Protein AF-O60952-F1 (afdb_monomer_lite)

Structure (mmCIF, N/CA/C/O backbone):
data_AF-O60952-F1
#
_entry.id   AF-O60952-F1
#
loop_
_atom_site.group_PDB
_atom_site.id
_atom_site.type_symbol
_atom_site.label_atom_id
_atom_site.label_alt_id
_atom_site.label_comp_id
_atom_site.label_asym_id
_atom_site.label_entity_id
_atom_site.label_seq_id
_atom_site.pdbx_PDB_ins_code
_atom_site.Cartn_x
_atom_site.Cartn_y
_atom_site.Cartn_z
_atom_site.occupancy
_atom_site.B_iso_or_equiv
_atom_site.auth_seq_id
_atom_site.auth_comp_id
_atom_site.auth_asym_id
_atom_site.auth_atom_id
_atom_site.pdbx_PDB_model_num
ATOM 1 N N . MET A 1 1 ? -21.322 16.721 6.640 1.00 45.34 1 MET A N 1
ATOM 2 C CA . MET A 1 1 ? -21.545 15.926 5.411 1.00 45.34 1 MET A CA 1
ATOM 3 C C . MET A 1 1 ? -20.637 14.714 5.503 1.00 45.34 1 MET A C 1
ATOM 5 O O . MET A 1 1 ? -19.456 14.846 5.211 1.00 45.34 1 MET A O 1
ATOM 9 N N . SER A 1 2 ? -21.130 13.576 5.992 1.00 54.97 2 SER A N 1
ATOM 10 C CA . SER A 1 2 ? -20.325 12.351 6.059 1.00 54.97 2 SER A CA 1
ATOM 11 C C . SER A 1 2 ? -20.127 11.841 4.635 1.00 54.97 2 SER A C 1
ATOM 13 O O . SER A 1 2 ? -20.995 11.173 4.077 1.00 54.97 2 SER A O 1
ATOM 15 N N . ALA A 1 3 ? -19.035 12.262 4.000 1.00 77.94 3 ALA A N 1
ATOM 16 C CA . ALA A 1 3 ? -18.713 11.860 2.645 1.00 77.94 3 ALA A CA 1
ATOM 17 C C . ALA A 1 3 ? -18.359 10.371 2.664 1.00 77.94 3 ALA A C 1
ATOM 19 O O . ALA A 1 3 ? -17.295 9.979 3.137 1.00 77.94 3 ALA A O 1
ATOM 20 N N . SER A 1 4 ? -19.275 9.529 2.185 1.00 84.50 4 SER A N 1
ATOM 21 C CA . SER A 1 4 ? -18.992 8.113 1.988 1.00 84.50 4 SER A CA 1
ATOM 22 C C . SER A 1 4 ? -17.843 7.975 0.997 1.00 84.50 4 SER A C 1
ATOM 24 O O . SER A 1 4 ? -17.948 8.354 -0.171 1.00 84.50 4 SER A O 1
ATOM 26 N N . VAL A 1 5 ? -16.729 7.443 1.480 1.00 89.94 5 VAL A N 1
ATOM 27 C CA . VAL A 1 5 ? -15.536 7.226 0.676 1.00 89.94 5 VAL A CA 1
ATOM 28 C C . VAL A 1 5 ? -15.820 6.099 -0.318 1.00 89.94 5 VAL A C 1
ATOM 30 O O . VAL A 1 5 ? -16.270 5.018 0.056 1.00 89.94 5 VAL A O 1
ATOM 33 N N . LYS A 1 6 ? -15.595 6.354 -1.608 1.00 92.00 6 LYS A N 1
ATOM 34 C CA . LYS A 1 6 ? -15.808 5.382 -2.688 1.00 92.00 6 LYS A CA 1
ATOM 35 C C . LYS A 1 6 ? -14.498 4.714 -3.089 1.00 92.00 6 LYS A C 1
ATOM 37 O O . LYS A 1 6 ? -13.455 5.358 -3.143 1.00 92.00 6 LYS A O 1
ATOM 42 N N . CYS A 1 7 ? -14.570 3.428 -3.410 1.00 93.00 7 CYS A N 1
ATOM 43 C CA . CYS A 1 7 ? -13.432 2.651 -3.874 1.00 93.00 7 CYS A CA 1
ATOM 44 C C . CYS A 1 7 ? -13.000 3.089 -5.280 1.00 93.00 7 CYS A C 1
ATOM 46 O O . CYS A 1 7 ? -13.811 3.045 -6.205 1.00 93.00 7 CYS A O 1
ATOM 48 N N . GLY A 1 8 ? -11.724 3.432 -5.474 1.00 88.62 8 GLY A N 1
ATOM 49 C CA . GLY A 1 8 ? -11.187 3.840 -6.780 1.00 88.62 8 GLY A CA 1
ATOM 50 C C . GLY A 1 8 ? -11.243 2.749 -7.861 1.00 88.62 8 GLY A C 1
ATOM 51 O O . GLY A 1 8 ? -11.245 3.063 -9.045 1.00 88.62 8 GLY A O 1
ATOM 52 N N . ALA A 1 9 ? -11.336 1.471 -7.472 1.00 90.25 9 ALA A N 1
ATOM 53 C CA . ALA A 1 9 ? -11.373 0.346 -8.410 1.00 90.25 9 ALA A CA 1
ATOM 54 C C . ALA A 1 9 ? -12.795 -0.118 -8.776 1.00 90.25 9 ALA A C 1
ATOM 56 O O . ALA A 1 9 ? -13.047 -0.451 -9.929 1.00 90.25 9 ALA A O 1
ATOM 57 N N . CYS A 1 10 ? -13.724 -0.173 -7.811 1.00 92.19 10 CYS A N 1
ATOM 58 C CA . CYS A 1 10 ? -15.078 -0.707 -8.031 1.00 92.19 10 CYS A CA 1
ATOM 59 C C . CYS A 1 10 ? -16.202 0.331 -7.885 1.00 92.19 10 CYS A C 1
ATOM 61 O O . CYS A 1 10 ? -17.365 -0.015 -8.077 1.00 92.19 10 CYS A O 1
ATOM 63 N N . ALA A 1 11 ? -15.876 1.575 -7.513 1.00 89.94 11 ALA A N 1
ATOM 64 C CA . ALA A 1 11 ? -16.801 2.689 -7.273 1.00 89.94 11 ALA A CA 1
ATOM 65 C C . ALA A 1 11 ? -17.880 2.465 -6.190 1.00 89.94 11 ALA A C 1
ATOM 67 O O . ALA A 1 11 ? -18.733 3.328 -5.994 1.00 89.94 11 ALA A O 1
ATOM 68 N N . LYS A 1 12 ? -17.837 1.349 -5.450 1.00 91.75 12 LYS A N 1
ATOM 69 C CA . LYS A 1 12 ? -18.709 1.085 -4.291 1.00 91.75 12 LYS A CA 1
ATOM 70 C C . LYS A 1 12 ? -18.175 1.772 -3.035 1.00 91.75 12 LYS A C 1
ATOM 72 O O . LYS A 1 12 ? -16.983 2.067 -2.954 1.00 91.75 12 LYS A O 1
ATOM 77 N N . THR A 1 13 ? -19.033 1.961 -2.038 1.00 92.19 13 THR A N 1
ATOM 78 C CA . THR A 1 13 ? -18.646 2.496 -0.727 1.00 92.19 13 THR A CA 1
ATOM 79 C C . THR A 1 13 ? -17.560 1.629 -0.087 1.00 92.19 13 THR A C 1
ATOM 81 O O . THR A 1 13 ? -17.719 0.415 0.056 1.00 92.19 13 THR A O 1
ATOM 84 N N . ALA A 1 14 ? -16.432 2.243 0.253 1.00 90.19 14 ALA A N 1
ATOM 85 C CA . ALA A 1 14 ? -15.341 1.639 0.999 1.00 90.19 14 ALA A CA 1
ATOM 86 C C . ALA A 1 14 ? -15.523 1.998 2.475 1.00 90.19 14 ALA A C 1
ATOM 88 O O . ALA A 1 14 ? -15.356 3.152 2.866 1.00 90.19 14 ALA A O 1
ATOM 89 N N . TYR A 1 15 ? -15.907 1.010 3.282 1.00 89.50 15 TYR A N 1
ATOM 90 C CA . TYR A 1 15 ? -16.018 1.183 4.726 1.00 89.50 15 TYR A CA 1
ATOM 91 C C . TYR A 1 15 ? -14.621 1.311 5.343 1.00 89.50 15 TYR A C 1
ATOM 93 O O . TYR A 1 15 ? -13.737 0.567 4.916 1.00 89.50 15 TYR A O 1
ATOM 101 N N . PRO A 1 16 ? -14.411 2.181 6.348 1.00 86.00 16 PRO A N 1
ATOM 102 C CA . PRO A 1 16 ? -13.096 2.438 6.939 1.00 86.00 16 PRO A CA 1
ATOM 103 C C . PRO A 1 16 ? -12.317 1.161 7.289 1.00 86.00 16 PRO A C 1
ATOM 105 O O . PRO A 1 16 ? -11.175 1.009 6.864 1.00 86.00 16 PRO A O 1
ATOM 108 N N . LEU A 1 17 ? -12.986 0.193 7.926 1.00 88.25 17 LEU A N 1
ATOM 109 C CA . LEU A 1 17 ? -12.419 -1.098 8.340 1.00 88.25 17 LEU A CA 1
ATOM 110 C C . LEU A 1 17 ? -11.898 -1.961 7.176 1.00 88.25 17 LEU A C 1
ATOM 112 O O . LEU A 1 17 ? -10.877 -2.638 7.298 1.00 88.25 17 LEU A O 1
ATOM 116 N N . GLU A 1 18 ? -12.575 -1.933 6.026 1.00 87.94 18 GLU A N 1
ATOM 117 C CA . GLU A 1 18 ? -12.195 -2.697 4.829 1.00 87.94 18 GLU A CA 1
ATOM 118 C C . GLU A 1 18 ? -11.469 -1.851 3.782 1.00 87.94 18 GLU A C 1
ATOM 120 O O . GLU A 1 18 ? -11.142 -2.344 2.697 1.00 87.94 18 GLU A O 1
ATOM 125 N N . SER A 1 19 ? -11.225 -0.579 4.080 1.00 90.00 19 SER A N 1
ATOM 126 C CA . SER A 1 19 ? -10.594 0.347 3.158 1.00 90.00 19 SER A CA 1
ATOM 127 C C . SER A 1 19 ? -9.081 0.383 3.348 1.00 90.00 19 SER A C 1
ATOM 129 O O . SER A 1 19 ? -8.539 0.139 4.423 1.00 90.00 19 SER A O 1
ATOM 131 N N . VAL A 1 20 ? -8.393 0.655 2.253 1.00 91.75 20 VAL A N 1
ATOM 132 C CA . VAL A 1 20 ? -6.956 0.854 2.161 1.00 91.75 20 VAL A CA 1
ATOM 133 C C . VAL A 1 20 ? -6.764 2.164 1.422 1.00 91.75 20 VAL A C 1
ATOM 135 O O . VAL A 1 20 ? -7.204 2.295 0.278 1.00 91.75 20 VAL A O 1
ATOM 138 N N . VAL A 1 21 ? -6.141 3.135 2.080 1.00 90.75 21 VAL A N 1
ATOM 139 C CA . VAL A 1 21 ? -5.854 4.447 1.495 1.00 90.75 21 VAL A CA 1
ATOM 140 C C . VAL A 1 21 ? -4.534 4.367 0.731 1.00 90.75 21 VAL A C 1
ATOM 142 O O . VAL A 1 21 ? -3.519 3.929 1.266 1.00 90.75 21 VAL A O 1
ATOM 145 N N . ALA A 1 22 ? -4.555 4.745 -0.545 1.00 88.88 22 ALA A N 1
ATOM 146 C CA . ALA A 1 22 ? -3.399 4.733 -1.431 1.00 88.88 22 ALA A CA 1
ATOM 147 C C . ALA A 1 22 ? -3.513 5.844 -2.487 1.00 88.88 22 ALA A C 1
ATOM 149 O O . ALA A 1 22 ? -4.497 5.911 -3.226 1.00 88.88 22 ALA A O 1
ATOM 150 N N . ASN A 1 23 ? -2.486 6.694 -2.601 1.00 86.12 23 ASN A N 1
ATOM 151 C CA . ASN A 1 23 ? -2.417 7.773 -3.597 1.00 86.12 23 ASN A CA 1
ATOM 152 C C . ASN A 1 23 ? -3.682 8.665 -3.599 1.00 86.12 23 ASN A C 1
ATOM 154 O O . ASN A 1 23 ? -4.310 8.867 -4.643 1.00 86.12 23 ASN A O 1
ATOM 158 N N . ASN A 1 24 ? -4.094 9.114 -2.406 1.00 87.19 24 ASN A N 1
ATOM 159 C CA . ASN A 1 24 ? -5.283 9.945 -2.145 1.00 87.19 24 ASN A CA 1
ATOM 160 C C . ASN A 1 24 ? -6.638 9.319 -2.522 1.00 87.19 24 ASN A C 1
ATOM 162 O O . ASN A 1 24 ? -7.649 10.013 -2.583 1.00 87.19 24 ASN A O 1
ATOM 166 N N . ASN A 1 25 ? -6.680 8.010 -2.776 1.00 89.31 25 ASN A N 1
ATOM 167 C CA . ASN A 1 25 ? -7.908 7.270 -3.040 1.00 89.31 25 ASN A CA 1
ATOM 168 C C . ASN A 1 25 ? -8.022 6.092 -2.076 1.00 89.31 25 ASN A C 1
ATOM 170 O O . ASN A 1 25 ? -7.017 5.496 -1.692 1.00 89.31 25 ASN A O 1
ATOM 174 N N . SER A 1 26 ? -9.246 5.710 -1.732 1.00 91.69 26 SER A N 1
ATOM 175 C CA . SER A 1 26 ? -9.481 4.502 -0.945 1.00 91.69 26 SER A CA 1
ATOM 176 C C . SER A 1 26 ? -9.851 3.342 -1.848 1.00 91.69 26 SER A C 1
ATOM 178 O O . SER A 1 26 ? -10.535 3.506 -2.856 1.00 91.69 26 SER A O 1
ATOM 180 N N . TYR A 1 27 ? -9.423 2.149 -1.469 1.00 93.12 27 TYR A N 1
ATOM 181 C CA . TYR A 1 27 ? -9.722 0.896 -2.149 1.00 93.12 27 TYR A CA 1
ATOM 182 C C . TYR A 1 27 ? -10.187 -0.121 -1.119 1.00 93.12 27 TYR A C 1
ATOM 184 O O . TYR A 1 27 ? -9.737 -0.080 0.016 1.00 93.12 27 TYR A O 1
ATOM 192 N N . HIS A 1 28 ? -11.049 -1.070 -1.476 1.00 93.31 28 HIS A N 1
ATOM 193 C CA . HIS A 1 28 ? -11.254 -2.221 -0.589 1.00 93.31 28 HIS A CA 1
ATOM 194 C C . HIS A 1 28 ? -9.958 -3.034 -0.489 1.00 93.31 28 HIS A C 1
ATOM 196 O O . HIS A 1 28 ? -9.255 -3.163 -1.494 1.00 93.31 28 HIS A O 1
ATOM 202 N N . LYS A 1 29 ? -9.690 -3.678 0.654 1.00 90.50 29 LYS A N 1
ATOM 203 C CA . LYS A 1 29 ? -8.586 -4.651 0.808 1.00 90.50 29 LYS A CA 1
ATOM 204 C C . LYS A 1 29 ? -8.590 -5.684 -0.325 1.00 90.50 29 LYS A C 1
ATOM 206 O O . LYS A 1 29 ? -7.558 -5.980 -0.917 1.00 90.50 29 LYS A O 1
ATOM 211 N N . GLY A 1 30 ? -9.780 -6.153 -0.708 1.00 91.44 30 GLY A N 1
ATOM 212 C CA . GLY A 1 30 ? -9.963 -7.047 -1.849 1.00 91.44 30 GLY A CA 1
ATOM 213 C C . GLY A 1 30 ? -9.775 -6.385 -3.218 1.00 91.44 30 GLY A C 1
ATOM 214 O O . GLY A 1 30 ? -9.415 -7.074 -4.161 1.00 91.44 30 GLY A O 1
ATOM 215 N N . CYS A 1 31 ? -9.992 -5.080 -3.372 1.00 92.69 31 CYS A N 1
ATOM 216 C CA . CYS A 1 31 ? -9.840 -4.371 -4.649 1.00 92.69 31 CYS A CA 1
ATOM 217 C C . CYS A 1 31 ? -8.405 -3.908 -4.930 1.00 92.69 31 CYS A C 1
ATOM 219 O O . CYS A 1 31 ? -8.091 -3.553 -6.066 1.00 92.69 31 CYS A O 1
ATOM 221 N N . PHE A 1 32 ? -7.539 -3.913 -3.922 1.00 93.31 32 PHE A N 1
ATOM 222 C CA . PHE A 1 32 ? -6.165 -3.445 -4.022 1.00 93.31 32 PHE A CA 1
ATOM 223 C C . PHE A 1 32 ? -5.261 -4.490 -4.705 1.00 93.31 32 PHE A C 1
ATOM 225 O O . PHE A 1 32 ? -4.421 -5.139 -4.083 1.00 93.31 32 PHE A O 1
ATOM 232 N N . LYS A 1 33 ? -5.486 -4.699 -6.007 1.00 93.75 33 LYS A N 1
ATOM 233 C CA . LYS A 1 33 ? -4.837 -5.726 -6.834 1.00 93.75 33 LYS A CA 1
ATOM 234 C C . LYS A 1 33 ? -4.093 -5.097 -8.009 1.00 93.75 33 LYS A C 1
ATOM 236 O O . LYS A 1 33 ? -4.522 -4.080 -8.547 1.00 93.75 33 LYS A O 1
AT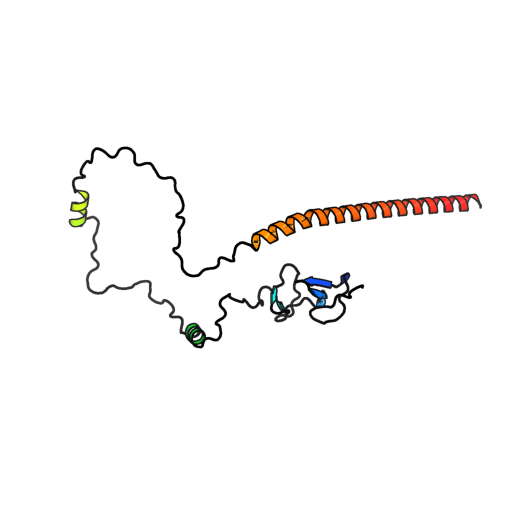OM 241 N N . CYS A 1 34 ? -3.027 -5.743 -8.472 1.00 94.38 34 CYS A N 1
ATOM 242 C CA . CYS A 1 34 ? -2.358 -5.346 -9.710 1.00 94.38 34 CYS A CA 1
ATOM 243 C C . CYS A 1 34 ? -3.247 -5.597 -10.936 1.00 94.38 34 CYS A C 1
ATOM 245 O O . CYS A 1 34 ? -3.700 -6.719 -11.129 1.00 94.38 34 CYS A O 1
ATOM 247 N N . SER A 1 35 ? -3.403 -4.612 -11.825 1.00 91.81 35 SER A N 1
ATOM 248 C CA . SER A 1 35 ? -4.194 -4.771 -13.059 1.00 91.81 35 SER A CA 1
ATOM 249 C C . SER A 1 35 ? -3.637 -5.821 -14.036 1.00 91.81 35 SER A C 1
ATOM 251 O O . SER A 1 35 ? -4.375 -6.281 -14.902 1.00 91.81 35 SER A O 1
ATOM 253 N N . THR A 1 36 ? -2.352 -6.176 -13.929 1.00 93.25 36 THR A N 1
ATOM 254 C CA . THR A 1 36 ? -1.678 -7.115 -14.844 1.00 93.25 36 THR A CA 1
ATOM 255 C C . THR A 1 36 ? -1.685 -8.547 -14.313 1.00 93.25 36 THR A C 1
ATOM 257 O O . THR A 1 36 ? -1.996 -9.470 -15.055 1.00 93.25 36 THR A O 1
ATOM 260 N N . CYS A 1 37 ? -1.350 -8.754 -13.033 1.00 94.56 37 CYS A N 1
ATOM 261 C CA . CYS A 1 37 ? -1.274 -10.098 -12.439 1.00 94.56 37 CYS A CA 1
ATOM 262 C C . CYS A 1 37 ? -2.376 -10.424 -11.433 1.00 94.56 37 CYS A C 1
ATOM 264 O O . CYS A 1 37 ? -2.385 -11.529 -10.903 1.00 94.56 37 CYS A O 1
ATOM 266 N N . ASN A 1 38 ? -3.269 -9.481 -11.124 1.00 92.25 38 ASN A N 1
ATOM 267 C CA . ASN A 1 38 ? -4.322 -9.615 -10.110 1.00 92.25 38 ASN A CA 1
ATOM 268 C C . ASN A 1 38 ? -3.825 -9.987 -8.701 1.00 92.25 38 ASN A C 1
ATOM 270 O O . ASN A 1 38 ? -4.633 -10.323 -7.837 1.00 92.25 38 ASN A O 1
ATOM 274 N N . SER A 1 39 ? -2.516 -9.893 -8.449 1.00 92.06 39 SER A N 1
ATOM 275 C CA . SER A 1 39 ? -1.932 -10.128 -7.130 1.00 92.06 39 SER A CA 1
ATOM 276 C C . SER A 1 39 ? -2.299 -8.996 -6.176 1.00 92.06 39 SER A C 1
ATOM 278 O O . SER A 1 39 ? -2.281 -7.825 -6.575 1.00 92.06 39 SER A O 1
ATOM 280 N N . THR A 1 40 ? -2.624 -9.348 -4.932 1.00 91.75 40 THR A N 1
ATOM 281 C CA . THR A 1 40 ? -2.901 -8.393 -3.856 1.00 91.75 40 THR A CA 1
ATOM 282 C C . THR A 1 40 ? -1.654 -7.560 -3.586 1.00 91.75 40 THR A C 1
ATOM 284 O O . THR A 1 40 ? -0.565 -8.088 -3.356 1.00 91.75 40 THR A O 1
ATOM 287 N N . LEU A 1 41 ? -1.807 -6.244 -3.659 1.00 92.06 41 LEU A N 1
ATOM 288 C CA . LEU A 1 41 ? -0.737 -5.290 -3.409 1.00 92.06 41 LEU A CA 1
ATOM 289 C C . LEU A 1 41 ? -0.702 -4.936 -1.920 1.00 92.06 41 LEU A C 1
ATOM 291 O O . LEU A 1 41 ? -1.683 -5.109 -1.206 1.00 92.06 41 LEU A O 1
ATOM 295 N N . ASN A 1 42 ? 0.429 -4.423 -1.446 1.00 89.38 42 ASN A N 1
ATOM 296 C CA . ASN A 1 42 ? 0.531 -3.834 -0.112 1.00 89.38 42 ASN A CA 1
ATOM 297 C C . ASN A 1 42 ? 0.751 -2.331 -0.240 1.00 89.38 42 ASN A C 1
ATOM 299 O O . ASN A 1 42 ? 1.379 -1.880 -1.199 1.00 89.38 42 ASN A O 1
ATOM 303 N N . VAL A 1 43 ? 0.289 -1.561 0.749 1.00 88.19 43 VAL A N 1
ATOM 304 C CA . VAL A 1 43 ? 0.482 -0.095 0.809 1.00 88.19 43 VAL A CA 1
ATOM 305 C C . VAL A 1 43 ? 1.968 0.279 0.717 1.00 88.19 43 VAL A C 1
ATOM 307 O O . VAL A 1 43 ? 2.323 1.322 0.188 1.00 88.19 43 VAL A O 1
ATOM 310 N N . LYS A 1 44 ? 2.861 -0.627 1.127 1.00 88.81 44 LYS A N 1
ATOM 311 C CA . LYS A 1 44 ? 4.315 -0.441 1.043 1.00 88.81 44 LYS A CA 1
ATOM 312 C C . LYS A 1 44 ? 4.914 -0.723 -0.345 1.00 88.81 44 LYS A C 1
ATOM 314 O O . LYS A 1 44 ? 5.988 -0.223 -0.654 1.00 88.81 44 LYS A O 1
ATOM 319 N N . THR A 1 45 ? 4.276 -1.554 -1.177 1.00 89.06 45 THR A N 1
ATOM 320 C CA . THR A 1 45 ? 4.880 -2.088 -2.421 1.00 89.06 45 THR A CA 1
ATOM 321 C C . THR A 1 45 ? 4.120 -1.739 -3.697 1.00 89.06 45 THR A C 1
ATOM 323 O O . THR A 1 45 ? 4.575 -2.085 -4.789 1.00 89.06 45 THR A O 1
ATOM 326 N N . PHE A 1 46 ? 2.972 -1.073 -3.599 1.00 92.19 46 PHE A N 1
ATOM 327 C CA . PHE A 1 46 ? 2.194 -0.705 -4.775 1.00 92.19 46 PHE A CA 1
ATOM 328 C C . PHE A 1 46 ? 2.849 0.428 -5.571 1.00 92.19 46 PHE A C 1
ATOM 330 O O . PHE A 1 46 ? 3.597 1.257 -5.050 1.00 92.19 46 PHE A O 1
ATOM 337 N N . LYS A 1 47 ? 2.515 0.488 -6.857 1.00 92.12 47 LYS A N 1
ATOM 338 C CA . LYS A 1 47 ? 2.762 1.648 -7.710 1.00 92.12 47 LYS A CA 1
ATOM 339 C C . LYS A 1 47 ? 1.461 2.017 -8.401 1.00 92.12 47 LYS A C 1
ATOM 341 O O . LYS A 1 47 ? 0.794 1.151 -8.965 1.00 92.12 47 LYS A O 1
ATOM 346 N N . SER A 1 48 ? 1.088 3.288 -8.334 1.00 90.31 48 SER A N 1
ATOM 347 C CA . SER A 1 48 ? -0.058 3.805 -9.077 1.00 90.31 48 SER A CA 1
ATOM 348 C C . SER A 1 48 ? 0.430 4.447 -10.375 1.00 90.31 48 SER A C 1
ATOM 350 O O . SER A 1 48 ? 1.414 5.184 -10.381 1.00 90.31 48 SER A O 1
ATOM 352 N N . PHE A 1 49 ? -0.218 4.119 -11.489 1.00 89.38 49 PHE A N 1
ATOM 353 C CA . PHE A 1 49 ? 0.076 4.706 -12.793 1.00 89.38 49 PHE A CA 1
ATOM 354 C C . PHE A 1 49 ? -1.231 4.916 -13.555 1.00 89.38 49 PHE A C 1
ATOM 356 O O . PHE A 1 49 ? -2.014 3.976 -13.694 1.00 89.38 49 PHE A O 1
ATOM 363 N N . GLU A 1 50 ? -1.491 6.151 -13.995 1.00 86.00 50 GLU A N 1
ATOM 364 C CA . GLU A 1 50 ? -2.724 6.543 -14.707 1.00 86.00 50 GLU A CA 1
ATOM 365 C C . GLU A 1 50 ? -4.022 6.097 -14.000 1.00 86.00 50 GLU A C 1
ATOM 367 O O . GLU A 1 50 ? -4.970 5.624 -14.623 1.00 86.00 50 GLU A O 1
ATOM 372 N N . GLY A 1 51 ? -4.058 6.185 -12.665 1.00 84.94 51 GLY A N 1
ATOM 373 C CA . GLY A 1 51 ? -5.224 5.782 -11.866 1.00 84.94 51 GLY A CA 1
ATOM 374 C C . GLY A 1 51 ? -5.428 4.266 -11.723 1.00 84.94 51 GLY A C 1
ATOM 375 O O . GLY A 1 51 ? -6.418 3.841 -11.135 1.00 84.94 51 GLY A O 1
ATOM 376 N N . LYS A 1 52 ? -4.499 3.437 -12.217 1.00 89.19 52 LYS A N 1
ATOM 377 C CA . LYS A 1 52 ? -4.490 1.978 -12.025 1.00 89.19 52 LYS A CA 1
ATOM 378 C C . LYS A 1 52 ? -3.381 1.557 -11.066 1.00 89.19 52 LYS A C 1
ATOM 380 O O . LYS A 1 52 ? -2.362 2.233 -10.932 1.00 89.19 52 LYS A O 1
ATOM 385 N N . LEU A 1 53 ? -3.574 0.412 -10.416 1.00 92.31 53 LEU A N 1
ATOM 386 C CA . LEU A 1 53 ? -2.628 -0.147 -9.455 1.00 92.31 53 LEU A CA 1
ATOM 387 C C . LEU A 1 53 ? -1.775 -1.249 -10.094 1.00 92.31 53 LEU A C 1
ATOM 389 O O . LEU A 1 53 ? -2.290 -2.157 -10.753 1.00 92.31 53 LEU A O 1
ATOM 393 N N . TYR A 1 54 ? -0.467 -1.194 -9.859 1.00 93.50 54 TYR A N 1
ATOM 394 C CA . TYR A 1 54 ? 0.518 -2.140 -10.370 1.00 93.50 54 TYR A CA 1
ATOM 395 C C . TYR A 1 54 ? 1.424 -2.662 -9.253 1.00 93.50 54 TYR A C 1
ATOM 397 O O . TYR A 1 54 ? 1.677 -1.991 -8.252 1.00 93.50 54 TYR A O 1
ATOM 405 N N . CYS A 1 55 ? 1.921 -3.886 -9.436 1.00 94.12 55 CYS A N 1
ATOM 406 C CA . CYS A 1 55 ? 2.990 -4.432 -8.607 1.00 94.12 55 CYS A CA 1
ATOM 407 C C . CYS A 1 55 ? 4.341 -3.849 -9.063 1.00 94.12 55 CYS A C 1
ATOM 409 O O . CYS A 1 55 ? 4.443 -3.379 -10.203 1.00 94.12 55 CYS A O 1
ATOM 411 N N . PRO A 1 56 ? 5.401 -3.907 -8.238 1.00 90.75 56 PRO A N 1
ATOM 412 C CA . PRO A 1 56 ? 6.692 -3.303 -8.581 1.00 90.75 56 PRO A CA 1
ATOM 413 C C . PRO A 1 56 ? 7.305 -3.896 -9.861 1.00 90.75 56 PRO A C 1
ATOM 415 O O . PRO A 1 56 ? 8.084 -3.236 -10.539 1.00 90.75 56 PRO A O 1
ATOM 418 N N . VAL A 1 57 ? 6.906 -5.119 -10.224 1.00 93.06 57 VAL A N 1
ATOM 419 C CA . VAL A 1 57 ? 7.332 -5.812 -11.448 1.00 93.06 57 VAL A CA 1
ATOM 420 C C . VAL A 1 57 ? 6.556 -5.344 -12.687 1.00 93.06 57 VAL A C 1
ATOM 422 O O . VAL A 1 57 ? 7.144 -5.196 -13.752 1.00 93.06 57 VAL A O 1
ATOM 425 N N . HIS A 1 58 ? 5.251 -5.081 -12.563 1.00 92.81 58 HIS A N 1
ATOM 426 C CA . HIS A 1 58 ? 4.371 -4.713 -13.686 1.00 92.81 58 HIS A CA 1
ATOM 427 C C . HIS A 1 58 ? 4.144 -3.208 -13.828 1.00 92.81 58 HIS A C 1
ATOM 429 O O . HIS A 1 58 ? 3.293 -2.789 -14.609 1.00 92.81 58 HIS A O 1
ATOM 435 N N . THR A 1 59 ? 4.863 -2.387 -13.067 1.00 90.06 59 THR A N 1
ATOM 436 C CA . THR A 1 59 ? 4.720 -0.935 -13.161 1.00 90.06 59 THR A CA 1
ATOM 437 C C . THR A 1 59 ? 5.280 -0.461 -14.503 1.00 90.06 59 THR A C 1
ATOM 439 O O . THR A 1 59 ? 6.461 -0.706 -14.772 1.00 90.06 59 THR A O 1
ATOM 442 N N . PRO A 1 60 ? 4.486 0.222 -15.347 1.00 86.88 60 PRO A N 1
ATOM 443 C CA . PRO A 1 60 ? 5.013 0.824 -16.562 1.00 86.88 60 PRO A CA 1
ATOM 444 C C . PRO A 1 60 ? 6.035 1.897 -16.172 1.00 86.88 60 PRO A C 1
ATOM 446 O O . PRO A 1 60 ? 5.734 2.859 -15.467 1.00 86.88 60 P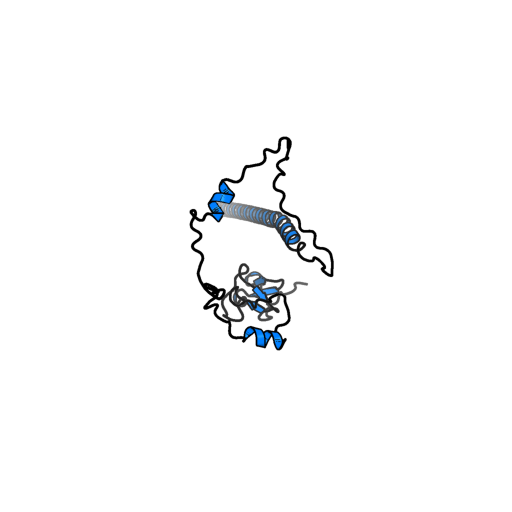RO A O 1
ATOM 449 N N . LYS A 1 61 ? 7.285 1.700 -16.588 1.00 82.19 61 LYS A N 1
ATOM 450 C CA . LYS A 1 61 ? 8.364 2.655 -16.341 1.00 82.19 61 LYS A CA 1
ATOM 451 C C . LYS A 1 61 ? 8.228 3.790 -17.348 1.00 82.19 61 LYS A C 1
ATOM 453 O O . LYS A 1 61 ? 8.648 3.642 -18.492 1.00 82.19 61 LYS A O 1
ATOM 458 N N . VAL A 1 62 ? 7.657 4.916 -16.929 1.00 75.50 62 VAL A N 1
ATOM 459 C CA . VAL A 1 62 ? 7.754 6.160 -17.699 1.00 75.50 62 VAL A CA 1
ATOM 460 C C . VAL A 1 62 ? 9.177 6.694 -17.601 1.00 75.50 62 VAL A C 1
ATOM 462 O O . VAL A 1 62 ? 9.542 7.405 -16.672 1.00 75.50 62 VAL A O 1
ATOM 465 N N . SER A 1 63 ? 10.030 6.297 -18.542 1.00 70.25 63 SER A N 1
ATOM 466 C CA . SER A 1 63 ? 11.314 6.961 -18.743 1.00 70.25 63 SER A CA 1
ATOM 467 C C . SER A 1 63 ? 11.048 8.384 -19.237 1.00 70.25 63 SER A C 1
ATOM 469 O O . SER A 1 63 ? 10.343 8.559 -20.228 1.00 70.25 63 SER A O 1
ATOM 471 N N . ALA A 1 64 ? 11.610 9.379 -18.550 1.00 62.75 64 ALA A N 1
ATOM 472 C CA . ALA A 1 64 ? 11.364 10.819 -18.691 1.00 62.75 64 ALA A CA 1
ATOM 473 C C . ALA A 1 64 ? 11.769 11.469 -20.040 1.00 62.75 64 ALA A C 1
ATOM 475 O O . ALA A 1 64 ? 12.066 12.658 -20.097 1.00 62.75 64 ALA A O 1
ATOM 476 N N . THR A 1 65 ? 11.760 10.731 -21.148 1.00 55.50 65 THR A N 1
ATOM 477 C CA . THR A 1 65 ? 11.965 11.255 -22.504 1.00 55.50 65 THR A CA 1
ATOM 478 C C . THR A 1 65 ? 10.862 10.731 -23.419 1.00 55.50 65 THR A C 1
ATOM 480 O O . THR A 1 65 ? 10.950 9.680 -24.051 1.00 55.50 65 THR A O 1
ATOM 483 N N . ALA A 1 66 ? 9.770 11.489 -23.451 1.00 56.44 66 ALA A N 1
ATOM 484 C CA . ALA A 1 66 ? 8.567 11.234 -24.227 1.00 56.44 66 ALA A CA 1
ATOM 485 C C . ALA A 1 66 ? 8.793 11.403 -25.745 1.00 56.44 66 ALA A C 1
ATOM 487 O O . ALA A 1 66 ? 8.298 12.348 -26.351 1.00 56.44 66 ALA A O 1
ATOM 488 N N . VAL A 1 67 ? 9.524 10.476 -26.377 1.00 60.72 67 VAL A N 1
ATOM 489 C CA . VAL A 1 67 ? 9.545 10.335 -27.846 1.00 60.72 67 VAL A CA 1
ATOM 490 C C . VAL A 1 67 ? 9.527 8.859 -28.267 1.00 60.72 67 VAL A C 1
ATOM 492 O O . VAL A 1 67 ? 10.346 8.411 -29.067 1.00 60.72 67 VAL A O 1
ATOM 495 N N . THR A 1 68 ? 8.588 8.061 -27.755 1.00 60.00 68 THR A N 1
ATOM 496 C CA . THR A 1 68 ? 8.431 6.655 -28.183 1.00 60.00 68 THR A CA 1
ATOM 497 C C . THR A 1 68 ? 7.850 6.504 -29.594 1.00 60.00 68 THR A C 1
ATOM 499 O O . THR A 1 68 ? 7.967 5.434 -30.188 1.00 60.00 68 THR A O 1
ATOM 502 N N . ASP A 1 69 ? 7.280 7.569 -30.171 1.00 64.25 69 ASP A N 1
ATOM 503 C CA . ASP A 1 69 ? 6.618 7.521 -31.483 1.00 64.25 69 ASP A CA 1
ATOM 504 C C . ASP A 1 69 ? 7.387 8.149 -32.644 1.00 64.25 69 ASP A C 1
ATOM 506 O O . ASP A 1 69 ? 6.874 8.214 -33.762 1.00 64.25 69 ASP A O 1
ATOM 510 N N . SER A 1 70 ? 8.654 8.517 -32.450 1.00 75.62 70 SER A N 1
ATOM 511 C CA . SER A 1 70 ? 9.494 8.844 -33.603 1.00 75.62 70 SER A CA 1
ATOM 512 C C . SER A 1 70 ? 9.888 7.561 -34.347 1.00 75.62 70 SER A C 1
ATOM 514 O O . SER A 1 70 ? 10.447 6.624 -33.772 1.00 75.62 70 SER A O 1
ATOM 516 N N . VAL A 1 71 ? 9.622 7.514 -35.659 1.00 78.31 71 VAL A N 1
ATOM 517 C CA . VAL A 1 71 ? 10.067 6.419 -36.550 1.00 78.31 71 VAL A CA 1
ATOM 518 C C . VAL A 1 71 ? 11.582 6.196 -36.422 1.00 78.31 71 VAL A C 1
ATOM 520 O O . VAL A 1 71 ? 12.055 5.062 -36.466 1.00 78.31 71 VAL A O 1
ATOM 523 N N . ALA A 1 72 ? 12.337 7.268 -36.160 1.00 76.50 72 ALA A N 1
ATOM 524 C CA . ALA A 1 72 ? 13.771 7.225 -35.899 1.00 76.50 72 ALA A CA 1
ATOM 525 C C . ALA A 1 72 ? 14.139 6.348 -34.687 1.00 76.50 72 ALA A C 1
ATOM 527 O O . ALA A 1 72 ? 15.058 5.535 -34.787 1.00 76.50 72 ALA A O 1
ATOM 528 N N . LEU A 1 73 ? 13.405 6.448 -33.571 1.00 76.38 73 LEU A N 1
ATOM 529 C CA . LEU A 1 73 ? 13.682 5.641 -32.382 1.00 76.38 73 LEU A CA 1
ATOM 530 C C . LEU A 1 73 ? 13.301 4.169 -32.599 1.00 76.38 73 LEU A C 1
ATOM 532 O O . LEU A 1 73 ? 14.051 3.278 -32.208 1.00 76.38 73 LEU A O 1
ATOM 536 N N . LYS A 1 74 ? 12.190 3.896 -33.297 1.00 73.75 74 LYS A N 1
ATOM 537 C CA . LYS A 1 74 ? 11.763 2.522 -33.633 1.00 73.75 74 LYS A CA 1
ATOM 538 C C . LYS A 1 74 ? 12.775 1.817 -34.546 1.00 73.75 74 LYS A C 1
ATOM 540 O O . LYS A 1 74 ? 13.077 0.643 -34.325 1.00 73.75 74 LYS A O 1
ATOM 545 N N . ASN A 1 75 ? 13.349 2.529 -35.517 1.00 80.81 75 ASN A N 1
ATOM 546 C CA . ASN A 1 75 ? 14.413 1.990 -36.367 1.00 80.81 75 ASN A CA 1
ATOM 547 C C . ASN A 1 75 ? 15.716 1.763 -35.585 1.00 80.81 75 ASN A C 1
ATOM 549 O O . ASN A 1 75 ? 16.384 0.757 -35.806 1.00 80.81 75 ASN A O 1
ATOM 553 N N . ALA A 1 76 ? 16.063 2.653 -34.651 1.00 77.25 76 ALA A N 1
ATOM 554 C C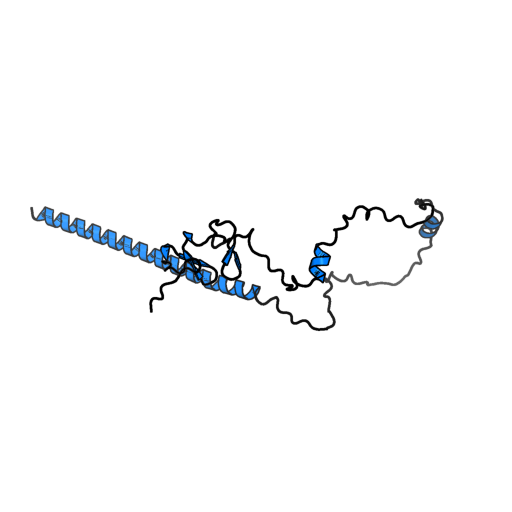A . ALA A 1 76 ? 17.262 2.511 -33.824 1.00 77.25 76 ALA A CA 1
ATOM 555 C C . ALA A 1 76 ? 17.167 1.341 -32.827 1.00 77.25 76 ALA A C 1
ATOM 557 O O . ALA A 1 76 ? 18.150 0.636 -32.619 1.00 77.25 76 ALA A O 1
ATOM 558 N N . LEU A 1 77 ? 15.991 1.099 -32.237 1.00 74.56 77 LEU A N 1
ATOM 559 C CA . LEU A 1 77 ? 15.775 -0.007 -31.295 1.00 74.56 77 LEU A CA 1
ATOM 560 C C . LEU A 1 77 ? 15.773 -1.379 -31.982 1.00 74.56 77 LEU A C 1
ATOM 562 O O . LEU A 1 77 ? 16.260 -2.348 -31.402 1.00 74.56 77 LEU A O 1
ATOM 566 N N . ASN A 1 78 ? 15.255 -1.453 -33.211 1.00 72.44 78 ASN A N 1
ATOM 567 C CA . ASN A 1 78 ? 15.283 -2.669 -34.029 1.00 72.44 78 ASN A CA 1
ATOM 568 C C . ASN A 1 78 ? 16.595 -2.844 -34.807 1.00 72.44 78 ASN A C 1
ATOM 570 O O . ASN A 1 78 ? 16.760 -3.849 -35.502 1.00 72.44 78 ASN A O 1
ATOM 574 N N . ALA A 1 79 ? 17.532 -1.894 -34.713 1.00 77.75 79 ALA A N 1
ATOM 575 C CA . ALA A 1 79 ? 18.844 -2.064 -35.311 1.00 77.75 79 ALA A CA 1
ATOM 576 C C . ALA A 1 79 ? 19.518 -3.298 -34.684 1.00 77.75 79 ALA A C 1
ATOM 578 O O . ALA A 1 79 ? 19.505 -3.443 -33.456 1.00 77.75 79 ALA A O 1
ATOM 579 N N . PRO A 1 80 ? 20.112 -4.195 -35.490 1.00 76.44 80 PRO A N 1
ATOM 580 C CA . PRO A 1 80 ? 20.802 -5.357 -34.959 1.00 76.44 80 PRO A CA 1
ATOM 581 C C . PRO A 1 80 ? 21.905 -4.856 -34.031 1.00 76.44 80 PRO A C 1
ATOM 583 O O . PRO A 1 80 ? 22.837 -4.174 -34.469 1.00 76.44 80 PRO A O 1
ATOM 586 N N . LYS A 1 81 ? 21.784 -5.157 -32.732 1.00 67.06 81 LYS A N 1
ATOM 587 C CA . LYS A 1 81 ? 22.859 -4.913 -31.775 1.00 67.06 81 LYS A CA 1
ATOM 588 C C . LYS A 1 81 ? 24.055 -5.680 -32.308 1.00 67.06 81 LYS A C 1
ATOM 590 O O . LYS A 1 81 ? 24.056 -6.908 -32.285 1.00 67.06 81 LYS A O 1
ATOM 595 N N . LYS A 1 82 ? 25.046 -4.959 -32.833 1.00 62.53 82 LYS A N 1
ATOM 596 C CA . LYS A 1 82 ? 26.344 -5.549 -33.129 1.00 62.53 82 LYS A CA 1
ATOM 597 C C . LYS A 1 82 ? 26.847 -6.034 -31.780 1.00 62.53 82 LYS A C 1
ATOM 599 O O . LYS A 1 82 ? 27.235 -5.220 -30.943 1.00 62.53 82 LYS A O 1
ATOM 604 N N . VAL A 1 83 ? 26.740 -7.336 -31.526 1.00 58.09 83 VAL A N 1
ATOM 605 C CA . VAL A 1 83 ? 27.541 -7.961 -30.483 1.00 58.09 83 VAL A CA 1
ATOM 606 C C . VAL A 1 83 ? 28.961 -7.493 -30.762 1.00 58.09 83 VAL A C 1
ATOM 608 O O . VAL A 1 83 ? 29.417 -7.535 -31.906 1.00 58.09 83 VAL A O 1
ATOM 611 N N . ALA A 1 84 ? 29.614 -6.908 -29.764 1.00 58.34 84 ALA A N 1
ATOM 612 C CA . ALA A 1 84 ? 31.001 -6.493 -29.883 1.00 58.34 84 ALA A CA 1
ATOM 613 C C . ALA A 1 84 ? 31.894 -7.746 -29.910 1.00 58.34 84 ALA A C 1
ATOM 615 O O . ALA A 1 84 ? 32.766 -7.925 -29.069 1.00 58.34 84 ALA A O 1
ATOM 616 N N . GLU A 1 85 ? 31.665 -8.641 -30.867 1.00 52.53 85 GLU A N 1
ATOM 617 C CA . GLU A 1 85 ? 32.616 -9.656 -31.276 1.00 52.53 85 GLU A CA 1
ATOM 618 C C . GLU A 1 85 ? 33.723 -8.912 -32.030 1.00 52.53 85 GLU A C 1
ATOM 620 O O . GLU A 1 85 ? 33.640 -8.693 -33.235 1.00 52.53 85 GLU A O 1
ATOM 625 N N . GLY A 1 86 ? 34.730 -8.415 -31.300 1.00 55.62 86 GLY A N 1
ATOM 626 C CA . GLY A 1 86 ? 35.980 -7.972 -31.928 1.00 55.62 86 GLY A CA 1
ATOM 627 C C . GLY A 1 86 ? 36.641 -6.685 -31.433 1.00 55.62 86 GLY A C 1
ATOM 628 O O . GLY A 1 86 ? 37.665 -6.315 -31.997 1.00 55.62 86 GLY A O 1
ATOM 629 N N . LEU A 1 87 ? 36.162 -6.011 -30.378 1.00 52.50 87 LEU A N 1
ATOM 630 C CA . LEU A 1 87 ? 36.872 -4.832 -29.831 1.00 52.50 87 LEU A CA 1
ATOM 631 C C . LEU A 1 87 ? 38.055 -5.170 -28.898 1.00 52.50 87 LEU A C 1
ATOM 633 O O . LEU A 1 87 ? 38.615 -4.285 -28.260 1.00 52.50 87 LEU A O 1
ATOM 637 N N . GLY A 1 88 ? 38.458 -6.442 -28.841 1.00 53.66 88 GLY A N 1
ATOM 638 C CA . GLY A 1 88 ? 39.622 -6.893 -28.077 1.00 53.66 88 GLY A CA 1
ATOM 639 C C . GLY A 1 88 ? 40.954 -6.802 -28.822 1.00 53.66 88 GLY A C 1
ATOM 640 O O . GLY A 1 88 ? 41.981 -6.813 -28.163 1.00 53.66 88 GLY A O 1
ATOM 641 N N . ASN A 1 89 ? 40.970 -6.695 -30.158 1.00 55.12 89 ASN A N 1
ATOM 642 C CA . ASN A 1 89 ? 42.203 -6.741 -30.957 1.00 55.12 89 ASN A CA 1
ATOM 643 C C . ASN A 1 89 ? 42.074 -5.909 -32.249 1.00 55.12 89 ASN A C 1
ATOM 645 O O . ASN A 1 89 ? 42.016 -6.453 -33.350 1.00 55.12 89 ASN A O 1
ATOM 649 N N . ALA A 1 90 ? 42.037 -4.579 -32.146 1.00 55.91 90 ALA A N 1
ATOM 650 C CA . ALA A 1 90 ? 42.195 -3.722 -33.322 1.00 55.91 90 ALA A CA 1
ATOM 651 C C . ALA A 1 90 ? 43.675 -3.718 -33.754 1.00 55.91 90 ALA A C 1
ATOM 653 O O . ALA A 1 90 ? 44.495 -2.938 -33.267 1.00 55.91 90 ALA A O 1
ATOM 654 N N . HIS A 1 91 ? 44.015 -4.643 -34.650 1.00 56.03 91 HIS A N 1
ATOM 655 C CA . HIS A 1 91 ? 45.279 -4.708 -35.374 1.00 56.03 91 HIS A CA 1
ATOM 656 C C . HIS A 1 91 ? 45.458 -3.417 -36.193 1.00 56.03 91 HIS A C 1
ATOM 658 O O . HIS A 1 91 ? 44.870 -3.258 -37.261 1.00 56.03 91 HIS A O 1
ATOM 664 N N . ARG A 1 92 ? 46.239 -2.462 -35.667 1.00 53.44 92 ARG A N 1
ATOM 665 C CA . ARG A 1 92 ? 46.775 -1.355 -36.472 1.00 53.44 92 ARG A CA 1
ATOM 666 C C . ARG A 1 92 ? 47.772 -1.960 -37.459 1.00 53.44 92 ARG A C 1
ATOM 668 O O . ARG A 1 92 ? 48.636 -2.732 -37.053 1.00 53.44 92 ARG A O 1
ATOM 675 N N . GLY A 1 93 ? 47.532 -1.686 -38.737 1.00 52.09 93 GLY A N 1
ATOM 676 C CA . GLY A 1 93 ? 48.147 -2.368 -39.866 1.00 52.09 93 GLY A CA 1
ATOM 677 C C . GLY A 1 93 ? 49.660 -2.198 -39.990 1.00 52.09 93 GLY A C 1
ATOM 678 O O . GLY A 1 93 ? 50.232 -1.256 -39.451 1.00 52.09 93 GLY A O 1
ATOM 679 N N . LEU A 1 94 ? 50.205 -3.134 -40.773 1.00 50.47 94 LEU A N 1
ATOM 680 C CA . LEU A 1 94 ? 51.566 -3.272 -41.293 1.00 50.47 94 LEU A CA 1
ATOM 681 C C . LEU A 1 94 ? 52.693 -3.438 -40.249 1.00 50.47 94 LEU A C 1
ATOM 683 O O . LEU A 1 94 ? 53.060 -2.515 -39.538 1.00 50.47 94 LEU A O 1
ATOM 687 N N . ASP A 1 95 ? 53.217 -4.668 -40.244 1.00 45.19 95 ASP A N 1
ATOM 688 C CA . ASP A 1 95 ? 54.599 -5.097 -39.985 1.00 45.19 95 ASP A CA 1
ATOM 689 C C . ASP A 1 95 ? 55.239 -4.823 -38.611 1.00 45.19 95 ASP A C 1
ATOM 691 O O . ASP A 1 95 ? 55.428 -3.700 -38.168 1.00 45.19 95 ASP A O 1
ATOM 695 N N . GLU A 1 96 ? 55.650 -5.924 -37.977 1.00 50.00 96 GLU A N 1
ATOM 696 C CA . GLU A 1 96 ? 56.616 -6.006 -36.873 1.00 50.00 96 GLU A CA 1
ATOM 697 C C . GLU A 1 96 ? 56.288 -5.213 -35.597 1.00 50.00 96 GLU A C 1
ATOM 699 O O . GLU A 1 96 ? 56.660 -4.064 -35.389 1.00 50.00 96 GLU A O 1
ATOM 704 N N . LYS A 1 97 ? 55.673 -5.919 -34.639 1.00 54.47 97 LYS A N 1
ATOM 705 C CA . LYS A 1 97 ? 55.675 -5.545 -33.217 1.00 54.47 97 LYS A CA 1
ATOM 706 C C . LYS A 1 97 ? 57.127 -5.272 -32.775 1.00 54.47 97 LYS A C 1
ATOM 708 O O . LYS A 1 97 ? 57.888 -6.240 -32.697 1.00 54.47 97 LYS A O 1
ATOM 713 N N . PRO A 1 98 ? 57.526 -4.032 -32.425 1.00 55.62 98 PRO A N 1
ATOM 714 C CA . PRO A 1 98 ? 58.852 -3.812 -31.882 1.00 55.62 98 PRO A CA 1
ATOM 715 C C . PRO A 1 98 ? 58.858 -4.370 -30.460 1.00 55.62 98 PRO A C 1
ATOM 717 O O . PRO A 1 98 ? 58.235 -3.824 -29.547 1.00 55.62 98 PRO A O 1
ATOM 720 N N . ASN A 1 99 ? 59.550 -5.490 -30.270 1.00 58.28 99 ASN A N 1
ATOM 721 C CA . ASN A 1 99 ? 59.969 -5.955 -28.957 1.00 58.28 99 ASN A CA 1
ATOM 722 C C . ASN A 1 99 ? 61.037 -4.976 -28.437 1.00 58.28 99 ASN A C 1
ATOM 724 O O . ASN A 1 99 ? 62.229 -5.253 -28.484 1.00 58.28 99 ASN A O 1
ATOM 728 N N . ILE A 1 100 ? 60.618 -3.785 -27.996 1.00 57.12 100 ILE A N 1
ATOM 729 C CA . ILE A 1 100 ? 61.472 -2.880 -27.220 1.00 57.12 100 ILE A CA 1
ATOM 730 C C . ILE A 1 100 ? 61.539 -3.471 -25.813 1.00 57.12 100 ILE A C 1
ATOM 732 O O . ILE A 1 100 ? 60.808 -3.101 -24.897 1.00 57.12 100 ILE A O 1
ATOM 736 N N . GLY A 1 101 ? 62.385 -4.492 -25.682 1.00 55.53 101 GLY A N 1
ATOM 737 C CA . GLY A 1 101 ? 62.893 -4.931 -24.395 1.00 55.53 101 GLY A CA 1
ATOM 738 C C . GLY A 1 101 ? 63.673 -3.792 -23.741 1.00 55.53 101 GLY A C 1
ATOM 739 O O . GLY A 1 101 ? 64.165 -2.880 -24.421 1.00 55.53 101 GLY A O 1
ATOM 740 N N . LEU A 1 102 ? 63.791 -3.855 -22.414 1.00 59.19 102 LEU A N 1
ATOM 741 C CA . LEU A 1 102 ? 64.551 -2.906 -21.589 1.00 59.19 102 LEU A CA 1
ATOM 742 C C . LEU A 1 102 ? 65.997 -2.681 -22.083 1.00 59.19 102 LEU A C 1
ATOM 744 O O . LEU A 1 102 ? 66.601 -1.673 -21.731 1.00 59.19 102 LEU A O 1
ATOM 748 N N . ASP A 1 103 ? 66.514 -3.570 -22.932 1.00 62.00 103 ASP A N 1
ATOM 749 C CA . ASP A 1 103 ? 67.872 -3.565 -23.481 1.00 62.00 103 ASP A CA 1
ATOM 750 C C . ASP A 1 103 ? 68.049 -2.734 -24.770 1.00 62.00 103 ASP A C 1
ATOM 752 O O . ASP A 1 103 ? 69.138 -2.684 -25.343 1.00 62.00 103 ASP A O 1
ATOM 756 N N . SER A 1 104 ? 67.002 -2.064 -25.263 1.00 65.56 104 SER A N 1
ATOM 757 C CA . SER A 1 104 ? 67.106 -1.243 -26.480 1.00 65.56 104 SER A CA 1
ATOM 758 C C . SER A 1 104 ? 67.990 -0.006 -26.242 1.00 65.56 104 SER A C 1
ATOM 760 O O . SER A 1 104 ? 67.759 0.747 -25.295 1.00 65.56 104 SER A O 1
ATOM 762 N N . MET A 1 105 ? 68.960 0.268 -27.132 1.00 70.69 105 MET A N 1
ATOM 763 C CA . MET A 1 105 ? 69.885 1.422 -27.029 1.00 70.69 105 MET A CA 1
ATOM 764 C C . MET A 1 105 ? 69.169 2.769 -26.808 1.00 70.69 105 MET A C 1
ATOM 766 O O . MET A 1 105 ? 69.689 3.639 -26.110 1.00 70.69 105 MET A O 1
ATOM 770 N N . ALA A 1 106 ? 67.960 2.932 -27.358 1.00 69.06 106 ALA A N 1
ATOM 771 C CA . ALA A 1 106 ? 67.125 4.117 -27.151 1.00 69.06 106 ALA A CA 1
ATOM 772 C C . ALA A 1 106 ? 66.716 4.306 -25.676 1.00 69.06 106 ALA A C 1
ATOM 774 O O . ALA A 1 106 ? 66.753 5.422 -25.158 1.00 69.06 106 ALA A O 1
ATOM 775 N N . THR A 1 107 ? 66.394 3.213 -24.981 1.00 70.44 107 THR A N 1
ATOM 776 C CA . THR A 1 107 ? 66.056 3.198 -23.552 1.00 70.44 107 THR A CA 1
ATOM 777 C C . THR A 1 107 ? 67.302 3.436 -22.693 1.00 70.44 107 THR A C 1
ATOM 779 O O . THR A 1 107 ? 67.257 4.219 -21.745 1.00 70.44 107 THR A O 1
ATOM 782 N N . ALA A 1 108 ? 68.446 2.847 -23.060 1.00 69.69 108 ALA A N 1
ATOM 783 C CA . ALA A 1 108 ? 69.710 3.035 -22.341 1.00 69.69 108 ALA A CA 1
ATOM 784 C C . ALA A 1 108 ? 70.241 4.483 -22.417 1.00 69.69 108 ALA A C 1
ATOM 786 O O . ALA A 1 108 ? 70.766 4.997 -21.428 1.00 69.69 108 ALA A O 1
ATOM 787 N N . ASN A 1 109 ? 70.059 5.173 -23.550 1.00 72.31 109 ASN A N 1
ATOM 788 C CA . ASN A 1 109 ? 70.420 6.591 -23.680 1.00 72.31 109 ASN A CA 1
ATOM 789 C C . ASN A 1 109 ? 69.513 7.516 -22.854 1.00 72.31 109 ASN A C 1
ATOM 791 O O . ASN A 1 109 ? 69.994 8.504 -22.304 1.00 72.31 109 ASN A O 1
ATOM 795 N N . ALA A 1 110 ? 68.220 7.196 -22.726 1.00 70.00 110 ALA A N 1
ATOM 796 C CA . ALA A 1 110 ? 67.292 7.970 -21.901 1.00 70.00 110 ALA A C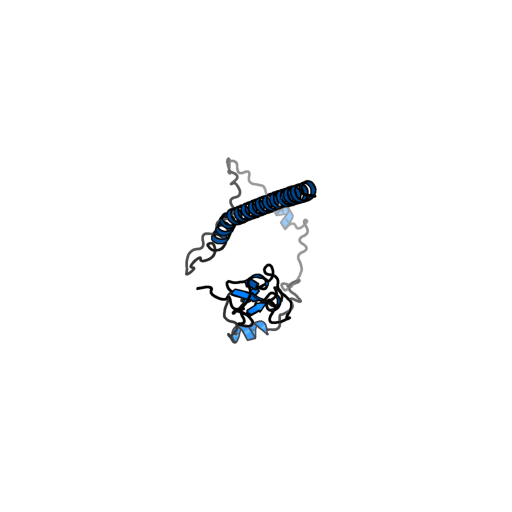A 1
ATOM 797 C C . ALA A 1 110 ? 67.584 7.829 -20.394 1.00 70.00 110 ALA A C 1
ATOM 799 O O . ALA A 1 110 ? 67.434 8.796 -19.647 1.00 70.00 110 ALA A O 1
ATOM 800 N N . LEU A 1 111 ? 68.039 6.650 -19.948 1.00 71.06 111 LEU A N 1
ATOM 801 C CA . LEU A 1 111 ? 68.401 6.393 -18.547 1.00 71.06 111 LEU A CA 1
ATOM 802 C C . LEU A 1 111 ? 69.751 7.009 -18.147 1.00 71.06 111 LEU A C 1
ATOM 804 O O . LEU A 1 111 ? 69.906 7.432 -17.003 1.00 71.06 111 LEU A O 1
ATOM 808 N N . ASN A 1 112 ? 70.705 7.099 -19.079 1.00 71.69 112 ASN A N 1
ATOM 809 C CA . ASN A 1 112 ? 72.026 7.698 -18.846 1.00 71.69 112 ASN A CA 1
ATOM 810 C C . ASN A 1 112 ? 72.079 9.216 -19.106 1.00 71.69 112 ASN A C 1
ATOM 812 O O . ASN A 1 112 ? 73.150 9.820 -19.022 1.00 71.69 112 ASN A O 1
ATOM 816 N N . ALA A 1 113 ? 70.946 9.856 -19.416 1.00 73.44 113 ALA A N 1
ATOM 817 C CA . ALA A 1 113 ? 70.896 11.296 -19.637 1.00 73.44 113 ALA A CA 1
ATOM 818 C C . ALA A 1 113 ? 71.234 12.069 -18.337 1.00 73.44 113 ALA A C 1
ATOM 820 O O . ALA A 1 113 ? 70.628 11.814 -17.290 1.00 73.44 113 ALA A O 1
ATOM 821 N N . PRO A 1 114 ? 72.175 13.034 -18.370 1.00 74.88 114 PRO A N 1
ATOM 822 C CA . PRO A 1 114 ? 72.587 13.777 -17.185 1.00 74.88 114 PRO A CA 1
ATOM 823 C C . PRO A 1 114 ? 71.429 14.635 -16.664 1.00 74.88 114 PRO A C 1
ATOM 825 O O . PRO A 1 114 ? 70.954 15.554 -17.335 1.00 74.88 114 PRO A O 1
ATOM 828 N N . LYS A 1 115 ? 70.966 14.345 -15.444 1.00 66.69 115 LYS A N 1
ATOM 829 C CA . LYS A 1 115 ? 69.961 15.165 -14.760 1.00 66.69 115 LYS A CA 1
ATOM 830 C C . LYS A 1 115 ? 70.571 16.534 -14.464 1.00 66.69 115 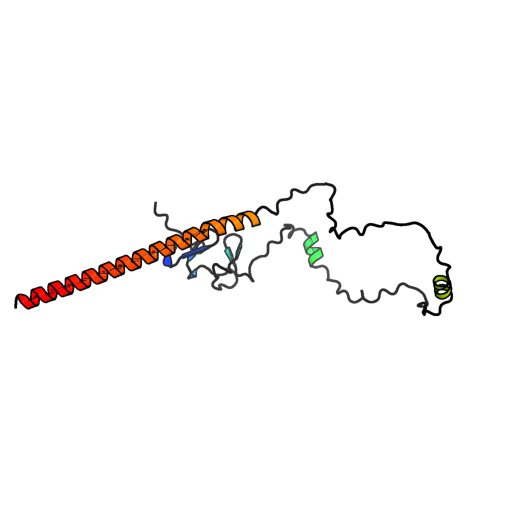LYS A C 1
ATOM 832 O O . LYS A 1 115 ? 71.521 16.638 -13.693 1.00 66.69 115 LYS A O 1
ATOM 837 N N . LYS A 1 116 ? 70.016 17.588 -15.063 1.00 60.41 116 LYS A N 1
ATOM 838 C CA . LYS A 1 116 ? 70.362 18.969 -14.717 1.00 60.41 116 LYS A CA 1
ATOM 839 C C . LYS A 1 116 ? 69.918 19.219 -13.274 1.00 60.41 116 LYS A C 1
ATOM 841 O O . LYS A 1 116 ? 68.723 19.212 -12.986 1.00 60.41 116 LYS A O 1
ATOM 846 N N . VAL A 1 117 ? 70.878 19.416 -12.375 1.00 54.66 117 VAL A N 1
ATOM 847 C CA . VAL A 1 117 ? 70.621 19.960 -11.040 1.00 54.66 117 VAL A CA 1
ATOM 848 C C . VAL A 1 117 ? 70.072 21.371 -11.219 1.00 54.66 117 VAL A C 1
ATOM 850 O O . VAL A 1 117 ? 70.764 22.258 -11.712 1.00 54.66 117 VAL A O 1
ATOM 853 N N . VAL A 1 118 ? 68.793 21.565 -10.904 1.00 56.47 118 VAL A N 1
ATOM 854 C CA . VAL A 1 118 ? 68.237 22.904 -10.729 1.00 56.47 118 VAL A CA 1
ATOM 855 C C . VAL A 1 118 ? 68.219 23.185 -9.233 1.00 56.47 118 VAL A C 1
ATOM 857 O O . VAL A 1 118 ? 67.409 22.649 -8.479 1.00 56.47 118 VAL A O 1
ATOM 860 N N . GLU A 1 119 ? 69.201 23.968 -8.799 1.00 49.84 119 GLU A N 1
ATOM 861 C CA . GLU A 1 119 ? 69.190 24.635 -7.505 1.00 49.84 119 GLU A CA 1
ATOM 862 C C . GLU A 1 119 ? 68.078 25.693 -7.537 1.00 49.84 119 GLU A C 1
ATOM 864 O O . GLU A 1 119 ? 68.025 26.519 -8.447 1.00 49.84 119 GLU A O 1
ATOM 869 N N . GLY A 1 120 ? 67.172 25.650 -6.557 1.00 52.84 120 GLY A N 1
ATOM 870 C CA . GLY A 1 120 ? 66.167 26.693 -6.348 1.00 52.84 120 GLY A CA 1
ATOM 871 C C . GLY A 1 120 ? 64.773 26.377 -6.889 1.00 52.84 120 GLY A C 1
ATOM 872 O O . GLY A 1 120 ? 64.357 26.936 -7.892 1.00 52.84 120 GLY A O 1
ATOM 873 N N . LEU A 1 121 ? 64.017 25.551 -6.161 1.00 48.41 121 LEU A N 1
ATOM 874 C CA . LEU A 1 121 ? 62.550 25.629 -6.060 1.00 48.41 121 LEU A CA 1
ATOM 875 C C . LEU A 1 121 ? 62.154 25.168 -4.651 1.00 48.41 121 LEU A C 1
ATOM 877 O O . LEU A 1 121 ? 61.624 24.080 -4.429 1.00 48.41 121 LEU A O 1
ATOM 881 N N . GLY A 1 122 ? 62.498 26.010 -3.675 1.00 45.38 122 GLY A N 1
ATOM 882 C CA . GLY A 1 122 ? 61.911 25.957 -2.345 1.00 45.38 122 GLY A CA 1
ATOM 883 C C . GLY A 1 122 ? 60.427 26.321 -2.417 1.00 45.38 122 GLY A C 1
ATOM 884 O O . GLY A 1 122 ? 60.044 27.257 -3.115 1.00 45.38 122 GLY A O 1
ATOM 885 N N . ASN A 1 123 ? 59.623 25.575 -1.663 1.00 53.53 123 ASN A N 1
ATOM 886 C CA . ASN A 1 123 ? 58.228 25.852 -1.309 1.00 53.53 123 ASN A CA 1
ATOM 887 C C . ASN A 1 123 ? 57.183 25.613 -2.415 1.00 53.53 123 ASN A C 1
ATOM 889 O O . ASN A 1 123 ? 56.367 26.479 -2.717 1.00 53.53 123 ASN A O 1
ATOM 893 N N . VAL A 1 124 ? 57.111 24.387 -2.947 1.00 57.25 124 VAL A N 1
ATOM 894 C CA . VAL A 1 124 ? 55.855 23.901 -3.546 1.00 57.25 124 VAL A CA 1
ATOM 895 C C . VAL A 1 124 ? 54.931 23.458 -2.412 1.00 57.25 124 VAL A C 1
ATOM 897 O O . VAL A 1 124 ? 55.095 22.389 -1.822 1.00 57.25 124 VAL A O 1
ATOM 900 N N . GLN A 1 125 ? 53.971 24.321 -2.082 1.00 61.75 125 GLN A N 1
ATOM 901 C CA . GLN A 1 125 ? 52.880 24.017 -1.165 1.00 61.75 125 GLN A CA 1
ATOM 902 C C . GLN A 1 125 ? 52.066 22.841 -1.719 1.00 61.75 125 GLN A C 1
ATOM 904 O O . GLN A 1 125 ? 51.505 22.921 -2.812 1.00 61.75 125 GLN A O 1
ATOM 909 N N . LYS A 1 126 ? 51.994 21.740 -0.960 1.00 56.81 126 LYS A N 1
ATOM 910 C CA . LYS A 1 126 ? 51.080 20.627 -1.241 1.00 56.81 126 LYS A CA 1
ATOM 911 C C . LYS A 1 126 ? 49.644 21.146 -1.123 1.00 56.81 126 LYS A C 1
ATOM 913 O O . LYS A 1 126 ? 49.131 21.305 -0.020 1.00 56.81 126 LYS A O 1
ATOM 918 N N . GLY A 1 127 ? 49.023 21.441 -2.263 1.00 51.03 127 GLY A N 1
ATOM 919 C CA . GLY A 1 127 ? 47.598 21.735 -2.355 1.00 51.03 127 GLY A CA 1
ATOM 920 C C . GLY A 1 127 ? 46.782 20.544 -1.859 1.00 51.03 127 GLY A C 1
ATOM 921 O O . GLY A 1 127 ? 46.846 19.450 -2.414 1.00 51.03 127 GLY A O 1
ATOM 922 N N . ILE A 1 128 ? 46.056 20.776 -0.775 1.00 54.62 128 ILE A N 1
ATOM 923 C CA . ILE A 1 128 ? 45.046 19.906 -0.168 1.00 54.62 128 ILE A CA 1
ATOM 924 C C . ILE A 1 128 ? 43.974 19.558 -1.214 1.00 54.62 128 ILE A C 1
ATOM 926 O O . ILE A 1 128 ? 43.493 20.434 -1.928 1.00 54.62 128 ILE A O 1
ATOM 930 N N . GLY A 1 129 ? 43.640 18.270 -1.321 1.00 48.12 129 GLY A N 1
ATOM 931 C CA . GLY A 1 129 ? 42.815 17.676 -2.377 1.00 48.12 129 GLY A CA 1
ATOM 932 C C . GLY A 1 129 ? 41.363 18.165 -2.432 1.00 48.12 129 GLY A C 1
ATOM 933 O O . GLY A 1 129 ? 40.455 17.476 -1.972 1.00 48.12 129 GLY A O 1
ATOM 934 N N . GLY A 1 130 ? 41.140 19.324 -3.050 1.00 53.59 130 GLY A N 1
ATOM 935 C CA . GLY A 1 130 ? 39.818 19.814 -3.432 1.00 53.59 130 GLY A CA 1
ATOM 936 C C . GLY A 1 130 ? 39.320 19.131 -4.706 1.00 53.59 130 GLY A C 1
ATOM 937 O O . GLY A 1 130 ? 39.980 19.168 -5.743 1.00 53.59 130 GLY A O 1
ATOM 938 N N . LYS A 1 131 ? 38.150 18.495 -4.624 1.00 60.59 131 LYS A N 1
ATOM 939 C CA . LYS A 1 131 ? 37.428 17.915 -5.767 1.00 60.59 131 LYS A CA 1
ATOM 940 C C . LYS A 1 131 ? 37.099 19.040 -6.769 1.00 60.59 131 LYS A C 1
ATOM 942 O O . LYS A 1 131 ? 36.664 20.100 -6.320 1.00 60.59 131 LYS A O 1
ATOM 947 N N . PRO A 1 132 ? 37.285 18.847 -8.088 1.00 57.41 132 PRO A N 1
ATOM 948 C CA . PRO A 1 132 ? 37.016 19.894 -9.065 1.00 57.41 132 PRO A CA 1
ATOM 949 C C . PRO A 1 132 ? 35.516 20.201 -9.097 1.00 57.41 132 PRO A C 1
ATOM 951 O O . PRO A 1 132 ? 34.705 19.342 -9.441 1.00 57.41 132 PRO A O 1
ATOM 954 N N . THR A 1 133 ? 35.151 21.432 -8.744 1.00 59.06 133 THR A N 1
ATOM 955 C CA . THR A 1 133 ? 33.829 21.978 -9.040 1.00 59.06 133 THR A CA 1
ATOM 956 C C . THR A 1 133 ? 33.852 22.423 -10.500 1.00 59.06 133 THR A C 1
ATOM 958 O O . THR A 1 133 ? 34.617 23.302 -10.896 1.00 59.06 133 THR A O 1
ATOM 961 N N . TYR A 1 134 ? 33.077 21.758 -11.351 1.00 60.47 134 TYR A N 1
ATOM 962 C CA . TYR A 1 134 ? 32.910 22.195 -12.731 1.00 60.47 134 TYR A CA 1
ATOM 963 C C . TYR A 1 134 ? 31.922 23.366 -12.751 1.00 60.47 134 TYR A C 1
ATOM 965 O O . TYR A 1 134 ? 30.782 23.243 -12.314 1.00 60.47 134 TYR A O 1
ATOM 973 N N . ALA A 1 135 ? 32.363 24.514 -13.258 1.00 49.66 135 ALA A N 1
ATOM 974 C CA . ALA A 1 135 ? 31.472 25.580 -13.693 1.00 49.66 135 ALA A CA 1
ATOM 975 C C . ALA A 1 135 ? 31.128 25.322 -15.167 1.00 49.66 135 ALA A C 1
ATOM 977 O O . ALA A 1 135 ? 32.015 25.330 -16.021 1.00 49.66 135 ALA A O 1
ATOM 978 N N . VAL A 1 136 ? 29.855 25.053 -15.462 1.00 57.78 136 VAL A N 1
ATOM 979 C CA . VAL A 1 136 ? 29.346 24.934 -16.836 1.00 57.78 136 VAL A CA 1
ATOM 980 C C . VAL A 1 136 ? 28.842 26.303 -17.286 1.00 57.78 136 VAL A C 1
ATOM 982 O O . VAL A 1 136 ? 27.966 26.895 -16.660 1.00 57.78 136 VAL A O 1
ATOM 985 N N . PHE A 1 137 ? 29.448 26.807 -18.362 1.00 39.88 137 PHE A N 1
ATOM 986 C CA . PHE A 1 137 ? 29.035 28.005 -19.090 1.00 39.88 137 PHE A CA 1
ATOM 987 C C . PHE A 1 137 ? 27.701 27.762 -19.816 1.00 39.88 137 PHE A C 1
ATOM 989 O O . PHE A 1 137 ? 27.463 26.678 -20.343 1.00 39.88 137 PHE A O 1
ATOM 996 N N . GLY A 1 138 ? 26.832 28.774 -19.786 1.00 40.88 138 GLY A N 1
ATOM 997 C CA . GLY A 1 138 ? 25.396 28.658 -20.030 1.00 40.88 138 GLY A CA 1
ATOM 998 C C . GLY A 1 138 ? 24.929 28.425 -21.469 1.00 40.88 138 GLY A C 1
ATOM 999 O O . GLY A 1 138 ? 25.500 28.942 -22.425 1.00 40.88 138 GLY A O 1
ATOM 1000 N N . ALA A 1 139 ? 23.819 27.695 -21.549 1.00 42.31 139 ALA A N 1
ATOM 1001 C CA . ALA A 1 139 ? 22.713 27.789 -22.499 1.00 42.31 139 ALA A CA 1
ATOM 1002 C C . ALA A 1 139 ? 21.581 26.920 -21.896 1.00 42.31 139 ALA A C 1
ATOM 1004 O O . ALA A 1 139 ? 21.826 25.772 -21.541 1.00 42.31 139 ALA A O 1
ATOM 1005 N N . ASP A 1 140 ? 20.404 27.513 -21.661 1.00 42.88 140 ASP A N 1
ATOM 1006 C CA . ASP A 1 140 ? 19.104 26.839 -21.471 1.00 42.88 140 ASP A CA 1
ATOM 1007 C C . ASP A 1 140 ? 19.043 25.626 -20.511 1.00 42.88 140 ASP A C 1
ATOM 1009 O O . ASP A 1 140 ? 19.033 24.466 -20.911 1.00 42.88 140 ASP A O 1
ATOM 1013 N N . GLY A 1 141 ? 18.888 25.880 -19.207 1.00 47.44 141 GLY A N 1
ATOM 1014 C CA . GLY A 1 141 ? 18.618 24.807 -18.246 1.00 47.44 141 GLY A CA 1
ATOM 1015 C C . GLY A 1 141 ? 18.018 25.321 -16.947 1.00 47.44 141 GLY A C 1
ATOM 1016 O O . GLY A 1 141 ? 18.728 25.825 -16.085 1.00 47.44 141 GLY A O 1
ATOM 1017 N N . GLN A 1 142 ? 16.703 25.195 -16.804 1.00 50.38 142 GLN A N 1
ATOM 1018 C CA . GLN A 1 142 ? 15.999 25.420 -15.543 1.00 50.38 142 GLN A CA 1
ATOM 1019 C C . GLN A 1 142 ? 16.323 24.239 -14.603 1.00 50.38 142 GLN A C 1
ATOM 1021 O O . GLN A 1 142 ? 15.991 23.104 -14.954 1.00 50.38 142 GLN A O 1
ATOM 1026 N N . PRO A 1 143 ? 16.978 24.436 -13.442 1.00 44.97 143 PRO A N 1
ATOM 1027 C CA . PRO A 1 143 ? 17.252 23.347 -12.517 1.00 44.97 143 PRO A CA 1
ATOM 1028 C C . PRO A 1 143 ? 16.017 23.148 -11.633 1.00 44.97 143 PRO A C 1
ATOM 1030 O O . PRO A 1 143 ? 15.772 23.903 -10.698 1.00 44.97 143 PRO A O 1
ATOM 1033 N N . THR A 1 144 ? 15.197 22.147 -11.940 1.00 45.62 144 THR A N 1
ATOM 1034 C CA . THR A 1 144 ? 14.092 21.716 -11.070 1.00 45.62 144 THR A CA 1
ATOM 1035 C C . THR A 1 144 ? 14.359 20.278 -10.652 1.00 45.62 144 THR A C 1
ATOM 1037 O O . THR A 1 144 ? 13.954 19.346 -11.342 1.00 45.62 144 THR A O 1
ATOM 1040 N N . GLY A 1 145 ? 15.109 20.087 -9.566 1.00 46.88 145 GLY A N 1
ATOM 1041 C CA . GLY A 1 145 ? 15.520 18.741 -9.166 1.00 46.88 145 GLY A CA 1
ATOM 1042 C C . GLY A 1 145 ? 16.085 18.588 -7.759 1.00 46.88 145 GLY A C 1
ATOM 1043 O O . GLY A 1 145 ? 16.811 17.635 -7.551 1.00 46.88 145 GLY A O 1
ATOM 1044 N N . GLU A 1 146 ? 15.796 19.484 -6.809 1.00 45.59 146 GLU A N 1
ATOM 1045 C CA . GLU A 1 146 ? 16.260 19.335 -5.407 1.00 45.59 146 GLU A CA 1
ATOM 1046 C C . GLU A 1 146 ? 15.201 19.747 -4.359 1.00 45.59 146 GLU A C 1
ATOM 1048 O O . GLU A 1 146 ? 15.462 19.731 -3.163 1.00 45.59 146 GLU A O 1
ATOM 1053 N N . GLN A 1 147 ? 13.970 20.077 -4.773 1.00 47.12 147 GLN A N 1
ATOM 1054 C CA . GLN A 1 147 ? 12.925 20.559 -3.850 1.00 47.12 147 GLN A CA 1
ATOM 1055 C C . GLN A 1 147 ? 11.956 19.472 -3.351 1.00 47.12 147 GLN A C 1
ATOM 1057 O O . GLN A 1 147 ? 11.134 19.764 -2.489 1.00 47.12 147 GLN A O 1
ATOM 1062 N N . GLN A 1 148 ? 12.021 18.239 -3.869 1.00 48.66 148 GLN A N 1
ATOM 1063 C CA . GLN A 1 148 ? 11.104 17.157 -3.464 1.00 48.66 148 GLN A CA 1
ATOM 1064 C C . GLN A 1 148 ? 11.608 16.366 -2.248 1.00 48.66 148 GLN A C 1
ATOM 1066 O O . GLN A 1 148 ? 10.810 16.001 -1.392 1.00 48.66 148 GLN A O 1
ATOM 1071 N N . GLU A 1 149 ? 12.921 16.165 -2.116 1.00 46.81 149 GLU A N 1
ATOM 1072 C CA . GLU A 1 149 ? 13.504 15.399 -1.001 1.00 46.81 149 GLU A CA 1
ATOM 1073 C C . GLU A 1 149 ? 13.439 16.172 0.332 1.00 46.81 149 GLU A C 1
ATOM 1075 O O . GLU A 1 149 ? 13.266 15.588 1.398 1.00 46.81 149 GLU A O 1
ATOM 1080 N N . GLN A 1 150 ? 13.472 17.508 0.271 1.00 47.75 150 GLN A N 1
ATOM 1081 C CA . GLN A 1 150 ? 13.394 18.371 1.453 1.00 47.75 150 GLN A CA 1
ATOM 1082 C C . GLN A 1 150 ? 11.968 18.480 2.033 1.00 47.75 150 GLN A C 1
ATOM 1084 O O . GLN A 1 150 ? 11.829 18.773 3.213 1.00 47.75 150 GLN A O 1
ATOM 1089 N N . GLN A 1 151 ? 10.919 18.210 1.241 1.00 49.97 151 GLN A N 1
ATOM 1090 C CA . GLN A 1 151 ? 9.521 18.203 1.712 1.00 49.97 151 GLN A CA 1
ATOM 1091 C C . GLN A 1 151 ? 9.187 16.914 2.475 1.00 49.97 151 GLN A C 1
ATOM 1093 O O . GLN A 1 151 ? 8.551 16.961 3.526 1.00 49.97 151 GLN A O 1
ATOM 1098 N N . GLN A 1 152 ? 9.694 15.775 1.995 1.00 51.97 152 GLN A N 1
ATOM 1099 C CA . GLN A 1 152 ? 9.477 14.470 2.620 1.00 51.97 152 GLN A CA 1
ATOM 1100 C C . GLN A 1 152 ? 10.092 14.403 4.030 1.00 51.97 152 GLN A C 1
ATOM 1102 O O . GLN A 1 152 ? 9.456 13.918 4.959 1.00 51.97 152 GLN A O 1
ATOM 1107 N N . TYR A 1 153 ? 11.273 15.008 4.209 1.00 51.28 153 TYR A N 1
ATOM 1108 C CA . TYR A 1 153 ? 11.948 15.085 5.509 1.00 51.28 153 TYR A CA 1
ATOM 1109 C C . TYR A 1 153 ? 11.218 15.990 6.523 1.00 51.28 153 TYR A C 1
ATOM 1111 O O . TYR A 1 153 ? 11.431 15.857 7.726 1.00 51.28 153 TYR A O 1
ATOM 1119 N N . THR A 1 154 ? 10.362 16.913 6.061 1.00 55.84 154 THR A N 1
ATOM 1120 C CA . THR A 1 154 ? 9.567 17.771 6.955 1.00 55.84 154 THR A CA 1
ATOM 1121 C C . THR A 1 154 ? 8.238 17.148 7.373 1.00 55.84 154 THR A C 1
ATOM 1123 O O . THR A 1 154 ? 7.841 17.348 8.512 1.00 55.84 154 THR A O 1
ATOM 1126 N N . GLU A 1 155 ? 7.567 16.374 6.514 1.00 55.22 155 GLU A N 1
ATOM 1127 C CA . GLU A 1 155 ? 6.301 15.700 6.864 1.00 55.22 155 GLU A CA 1
ATOM 1128 C C . GLU A 1 155 ? 6.515 14.607 7.928 1.00 55.22 155 GLU A C 1
ATOM 1130 O O . GLU A 1 155 ? 5.823 14.600 8.946 1.00 55.22 155 GLU A O 1
ATOM 1135 N N . GLU A 1 156 ? 7.559 13.779 7.780 1.00 53.25 156 GLU A N 1
ATOM 1136 C CA . GLU A 1 156 ? 7.872 12.694 8.729 1.00 53.25 156 GLU A CA 1
ATOM 1137 C C . GLU A 1 156 ? 8.192 13.204 10.151 1.00 53.25 156 GLU A C 1
ATOM 1139 O O . GLU A 1 156 ? 7.912 12.518 11.134 1.00 53.25 156 GLU A O 1
ATOM 1144 N N . GLN A 1 157 ? 8.740 14.422 10.294 1.00 56.16 157 GLN A N 1
ATOM 1145 C CA . GLN A 1 157 ? 9.020 15.011 11.613 1.00 56.16 157 GLN A CA 1
ATOM 1146 C C . GLN A 1 157 ? 7.767 15.524 12.344 1.00 56.16 157 GLN A C 1
ATOM 1148 O O . GLN A 1 157 ? 7.813 15.659 13.568 1.00 56.16 157 GLN A O 1
ATOM 1153 N N . TYR A 1 158 ? 6.670 15.821 11.636 1.00 54.91 158 TYR A N 1
ATOM 1154 C CA . TYR A 1 158 ? 5.418 16.308 12.237 1.00 54.91 158 TYR A CA 1
ATOM 1155 C C . TYR A 1 158 ? 4.373 15.202 12.455 1.00 54.91 158 TYR A C 1
ATOM 1157 O O . TYR A 1 158 ? 3.519 15.366 13.326 1.00 54.91 158 TYR A O 1
ATOM 1165 N N . GLU A 1 159 ? 4.450 14.081 11.730 1.00 57.75 159 GLU A N 1
ATOM 1166 C CA . GLU A 1 159 ? 3.569 12.919 11.940 1.00 57.75 159 GLU A CA 1
ATOM 1167 C C . GLU A 1 159 ? 3.970 12.090 13.175 1.00 57.75 159 GLU A C 1
ATOM 1169 O O . GLU A 1 159 ? 3.099 11.662 13.932 1.00 57.75 159 GLU A O 1
ATOM 1174 N N . GLN A 1 160 ? 5.274 11.938 13.451 1.00 59.44 160 GLN A N 1
ATOM 1175 C CA . GLN A 1 160 ? 5.770 11.170 14.609 1.00 59.44 160 GLN A CA 1
ATOM 1176 C C . GLN A 1 160 ? 5.173 11.613 15.964 1.00 59.44 160 GLN A C 1
ATOM 1178 O O . GLN A 1 160 ? 4.716 10.759 16.723 1.00 59.44 160 GLN A O 1
ATOM 1183 N N . PRO A 1 161 ? 5.117 12.923 16.287 1.00 71.56 161 PRO A N 1
ATOM 1184 C CA . PRO A 1 161 ? 4.516 13.398 17.533 1.00 71.56 161 PRO A CA 1
ATOM 1185 C C . PRO A 1 161 ? 3.003 13.153 17.639 1.00 71.56 161 PRO A C 1
ATOM 1187 O O . PRO A 1 161 ? 2.485 13.080 18.752 1.00 71.56 161 PRO A O 1
ATOM 1190 N N . GLN A 1 162 ? 2.284 13.068 16.512 1.00 70.56 162 GLN A N 1
ATOM 1191 C CA . GLN A 1 162 ? 0.827 12.885 16.503 1.00 70.56 162 GLN A CA 1
ATOM 1192 C C . GLN A 1 162 ? 0.436 11.431 16.780 1.00 70.56 162 GLN A C 1
ATOM 1194 O O . GLN A 1 162 ? -0.462 11.192 17.585 1.00 70.56 162 GLN A O 1
ATOM 1199 N N . GLU A 1 163 ? 1.137 10.466 16.176 1.00 75.88 163 GLU A N 1
ATOM 1200 C CA . GLU A 1 163 ? 0.904 9.039 16.447 1.00 75.88 163 GLU A CA 1
ATOM 1201 C C . GLU A 1 163 ? 1.172 8.695 17.923 1.00 75.88 163 GLU A C 1
ATOM 1203 O O . GLU A 1 163 ? 0.426 7.930 18.535 1.00 75.88 163 GLU A O 1
ATOM 1208 N N . GLU A 1 164 ? 2.198 9.304 18.528 1.00 80.25 164 GLU A N 1
ATOM 1209 C CA . GLU A 1 164 ? 2.559 9.064 19.929 1.00 80.25 164 GLU A CA 1
ATOM 1210 C C . GLU A 1 164 ? 1.526 9.639 20.916 1.00 80.25 164 GLU A C 1
ATOM 1212 O O . GLU A 1 164 ? 1.242 9.013 21.938 1.00 80.25 164 GLU A O 1
ATOM 1217 N N . GLN A 1 165 ? 0.914 10.789 20.600 1.00 81.81 165 GLN A N 1
ATOM 1218 C CA . GLN A 1 165 ? -0.208 11.345 21.373 1.00 81.81 165 GLN A CA 1
ATOM 1219 C C . GLN A 1 165 ? -1.449 10.458 21.279 1.00 81.81 165 GLN A C 1
ATOM 1221 O O . GLN A 1 165 ? -2.041 10.129 22.305 1.00 81.81 165 GLN A O 1
ATOM 1226 N N . GLN A 1 166 ? -1.801 10.017 20.068 1.00 85.62 166 GLN A N 1
ATOM 1227 C CA . GLN A 1 166 ? -2.951 9.140 19.854 1.00 85.62 166 GLN A CA 1
ATOM 1228 C C . GLN A 1 166 ? -2.803 7.819 20.628 1.00 85.62 166 GLN A C 1
ATOM 1230 O O . GLN A 1 166 ? -3.750 7.354 21.256 1.00 85.62 166 GLN A O 1
ATOM 1235 N N . TYR A 1 167 ? -1.600 7.239 20.642 1.00 85.44 167 TYR A N 1
ATOM 1236 C CA . TYR A 1 167 ? -1.311 6.030 21.415 1.00 85.44 167 TYR A CA 1
ATOM 1237 C C . TYR A 1 167 ? -1.419 6.245 22.938 1.00 85.44 167 TYR A C 1
ATOM 1239 O O . TYR A 1 167 ? -1.833 5.344 23.668 1.00 85.44 167 TYR A O 1
ATOM 1247 N N . GLN A 1 168 ? -1.056 7.428 23.443 1.00 90.38 168 GLN A N 1
ATOM 1248 C CA . GLN A 1 168 ? -1.209 7.765 24.864 1.00 90.38 168 GLN A CA 1
ATOM 1249 C C . GLN A 1 168 ? -2.678 7.949 25.266 1.00 90.38 168 GLN A C 1
ATOM 1251 O O . GLN A 1 168 ? -3.062 7.484 26.338 1.00 90.38 168 GLN A O 1
ATOM 1256 N N . GLU A 1 169 ? -3.491 8.585 24.419 1.00 92.56 169 GLU A N 1
ATOM 1257 C CA . GLU A 1 169 ? -4.936 8.727 24.640 1.00 92.56 169 GLU A CA 1
ATOM 1258 C C . GLU A 1 169 ? -5.638 7.361 24.646 1.00 92.56 169 GLU A C 1
ATOM 1260 O O . GLU A 1 169 ? -6.420 7.079 25.552 1.00 92.56 169 GLU A O 1
ATOM 1265 N N . GLU A 1 170 ? -5.298 6.473 23.705 1.00 93.12 170 GLU A N 1
ATOM 1266 C CA . GLU A 1 170 ? -5.852 5.111 23.647 1.00 93.12 170 GLU A CA 1
ATOM 1267 C C . GLU A 1 170 ? -5.511 4.300 24.914 1.00 93.12 170 GLU A C 1
ATOM 1269 O O . GLU A 1 170 ? -6.362 3.601 25.464 1.00 93.12 170 GLU A O 1
ATOM 1274 N N . GLN A 1 171 ? -4.289 4.445 25.444 1.00 93.81 171 GLN A N 1
ATOM 1275 C CA . GLN A 1 171 ? -3.902 3.810 26.709 1.00 93.81 171 GLN A CA 1
ATOM 1276 C C . GLN A 1 171 ? -4.616 4.389 27.937 1.00 93.81 171 GLN A C 1
ATOM 1278 O O . GLN A 1 171 ? -4.879 3.641 28.879 1.00 93.81 171 GLN A O 1
ATOM 1283 N N . GLN A 1 172 ? -4.907 5.693 27.960 1.00 94.00 172 GLN A N 1
ATOM 1284 C CA . GLN A 1 172 ? -5.699 6.300 29.037 1.00 94.00 172 GLN A CA 1
ATOM 1285 C C . GLN A 1 172 ? -7.138 5.789 29.003 1.00 94.00 172 GLN A C 1
ATOM 1287 O O . GLN A 1 172 ? -7.653 5.373 30.036 1.00 94.00 172 GLN A O 1
ATOM 1292 N N . GLN A 1 173 ? -7.741 5.720 27.814 1.00 94.06 173 GLN A N 1
ATOM 1293 C CA . GLN A 1 173 ? -9.093 5.197 27.639 1.00 94.06 173 GLN A CA 1
ATOM 1294 C C . GLN A 1 173 ? -9.216 3.748 28.133 1.00 94.06 173 GLN A C 1
ATOM 1296 O O . GLN A 1 173 ? -10.157 3.425 28.850 1.00 94.06 173 GLN A O 1
ATOM 1301 N N . TYR A 1 174 ? -8.245 2.890 27.806 1.00 93.06 174 TYR A N 1
ATOM 1302 C CA . TYR A 1 174 ? -8.226 1.508 28.293 1.00 93.06 174 TYR A CA 1
ATOM 1303 C C . TYR A 1 174 ? -8.160 1.430 29.830 1.00 93.06 174 TYR A C 1
ATOM 1305 O O . TYR A 1 174 ? -8.855 0.626 30.442 1.00 93.06 174 TYR A O 1
ATOM 1313 N N . GLN A 1 175 ? -7.353 2.285 30.470 1.00 94.12 175 GLN A N 1
ATOM 1314 C CA . GLN A 1 175 ? -7.252 2.340 31.935 1.00 94.12 175 GLN A CA 1
ATOM 1315 C C . GLN A 1 175 ? -8.535 2.852 32.603 1.00 94.12 175 GLN A C 1
ATOM 1317 O O . GLN A 1 175 ? -8.872 2.393 33.694 1.00 94.12 175 GLN A O 1
ATOM 1322 N N . GLU A 1 176 ? -9.234 3.804 31.982 1.00 95.44 176 GLU A N 1
ATOM 1323 C CA . GLU A 1 176 ? -10.535 4.294 32.455 1.00 95.44 176 GLU A CA 1
ATOM 1324 C C . GLU A 1 176 ? -11.614 3.209 32.341 1.00 95.44 176 GLU A C 1
ATOM 1326 O O . GLU A 1 176 ? -12.371 2.996 33.286 1.00 95.44 176 GLU A O 1
ATOM 1331 N N . GLU A 1 177 ? -11.647 2.473 31.226 1.00 94.69 177 GLU A N 1
ATOM 1332 C CA . GLU A 1 177 ? -12.579 1.359 31.013 1.00 94.69 177 GLU A CA 1
ATOM 1333 C C . GLU A 1 177 ? -12.325 0.208 32.008 1.00 94.69 177 GLU A C 1
ATOM 1335 O O . GLU A 1 177 ? -13.266 -0.365 32.556 1.00 94.69 177 GLU A O 1
ATOM 1340 N N . GLU A 1 178 ? -11.057 -0.082 32.324 1.00 95.50 178 GLU A N 1
ATOM 1341 C CA . GLU A 1 178 ? -10.685 -1.080 33.336 1.00 95.50 178 GLU A CA 1
ATOM 1342 C C . GLU A 1 178 ? -11.102 -0.655 34.758 1.00 95.50 178 GLU A C 1
ATOM 1344 O O . GLU A 1 178 ? -11.570 -1.488 35.535 1.00 95.50 178 GLU A O 1
ATOM 1349 N N . GLN A 1 179 ? -10.986 0.636 35.098 1.00 94.06 179 GLN A N 1
ATOM 1350 C CA . GLN A 1 179 ? -11.491 1.175 36.369 1.00 94.06 179 GLN A CA 1
ATOM 1351 C C . GLN A 1 179 ? -13.015 1.077 36.457 1.00 94.06 179 GLN A C 1
ATOM 1353 O O . GLN A 1 179 ? -13.533 0.624 37.475 1.00 94.06 179 GLN A O 1
ATOM 1358 N N . GLN A 1 180 ? -13.726 1.432 35.384 1.00 95.06 180 GLN A N 1
ATOM 1359 C CA . GLN A 1 180 ? -15.183 1.338 35.335 1.00 95.06 180 GLN A CA 1
ATOM 1360 C C . GLN A 1 180 ? -15.667 -0.104 35.542 1.00 95.06 180 GLN A C 1
ATOM 1362 O O . GLN A 1 180 ? -16.599 -0.335 36.309 1.00 95.06 180 GLN A O 1
ATOM 1367 N N . TYR A 1 181 ? -15.013 -1.079 34.905 1.00 93.62 181 TYR A N 1
ATOM 1368 C CA . TYR A 1 181 ? -15.332 -2.495 35.092 1.00 93.62 181 TYR A CA 1
ATOM 1369 C C . TYR A 1 181 ? -15.129 -2.945 36.549 1.00 93.62 181 TYR A C 1
ATOM 1371 O O . TYR A 1 181 ? -15.969 -3.648 37.105 1.00 93.62 181 TYR A O 1
ATOM 1379 N N . GLN A 1 182 ? -14.039 -2.513 37.193 1.00 94.38 182 GLN A N 1
ATOM 1380 C CA . GLN A 1 182 ? -13.773 -2.825 38.602 1.00 94.38 182 GLN A CA 1
ATOM 1381 C C . GLN A 1 182 ? -14.792 -2.186 39.559 1.00 94.38 182 GLN A C 1
ATOM 1383 O O . GLN A 1 182 ? -15.133 -2.794 40.574 1.00 94.38 182 GLN A O 1
ATOM 1388 N N . GLU A 1 183 ? -15.265 -0.972 39.267 1.00 95.88 183 GLU A N 1
ATOM 1389 C CA . GLU A 1 183 ? -16.326 -0.312 40.039 1.00 95.88 183 GLU A CA 1
ATOM 1390 C C . GLU A 1 183 ? -17.672 -1.034 39.883 1.00 95.88 183 GLU A C 1
ATOM 1392 O O . GLU A 1 183 ? -18.361 -1.264 40.875 1.00 95.88 183 GLU A O 1
ATOM 1397 N N . GLU A 1 184 ? -18.026 -1.449 38.664 1.00 95.19 184 GLU A N 1
ATOM 1398 C CA . GLU A 1 184 ? -19.251 -2.212 38.393 1.00 95.19 184 GLU A CA 1
ATOM 1399 C C . GLU A 1 184 ? -19.219 -3.593 39.075 1.00 95.19 184 GLU A C 1
ATOM 1401 O O . GLU A 1 184 ? -20.218 -4.028 39.651 1.00 95.19 184 GLU A O 1
ATOM 1406 N N . GLU A 1 185 ? -18.057 -4.257 39.100 1.00 95.44 185 GLU A N 1
ATOM 1407 C CA . GLU A 1 185 ? -17.868 -5.519 39.822 1.00 95.44 185 GLU A CA 1
ATOM 1408 C C . GLU A 1 185 ? -18.020 -5.341 41.343 1.00 95.44 185 GLU A C 1
ATOM 1410 O O . GLU A 1 185 ? -18.661 -6.165 41.997 1.00 95.44 185 GLU A O 1
ATOM 1415 N N . GLN A 1 186 ? -17.489 -4.251 41.912 1.00 93.88 186 GLN A N 1
ATOM 1416 C CA . GLN A 1 186 ? -17.704 -3.912 43.325 1.00 93.88 186 GLN A CA 1
ATOM 1417 C C . GLN A 1 186 ? -19.182 -3.651 43.621 1.00 93.88 186 GLN A C 1
ATOM 1419 O O . GLN A 1 186 ? -19.706 -4.184 44.596 1.00 93.88 186 GLN A O 1
ATOM 1424 N N . GLN A 1 187 ? -19.870 -2.896 42.762 1.00 94.94 187 GLN A N 1
ATOM 1425 C CA . GLN A 1 187 ? -21.295 -2.617 42.922 1.00 94.94 187 GLN A CA 1
ATOM 1426 C C . GLN A 1 187 ? -22.132 -3.904 42.901 1.00 94.94 187 GLN A C 1
ATOM 1428 O O . GLN A 1 187 ? -23.016 -4.073 43.737 1.00 94.94 187 GLN A O 1
ATOM 1433 N N . TYR A 1 188 ? -21.829 -4.833 41.990 1.00 92.56 188 TYR A N 1
ATOM 1434 C CA . TYR A 1 188 ? -22.500 -6.131 41.932 1.00 92.56 188 TYR A CA 1
ATOM 1435 C C . TYR A 1 188 ? -22.268 -6.955 43.209 1.00 92.56 188 TYR A C 1
ATOM 1437 O O . TYR A 1 188 ? -23.210 -7.524 43.756 1.00 92.56 188 TYR A O 1
ATOM 1445 N N . GLN A 1 189 ? -21.033 -6.986 43.723 1.00 93.31 189 GLN A N 1
ATOM 1446 C CA . GLN A 1 189 ? -20.707 -7.678 44.977 1.00 93.31 189 GLN A CA 1
ATOM 1447 C C . G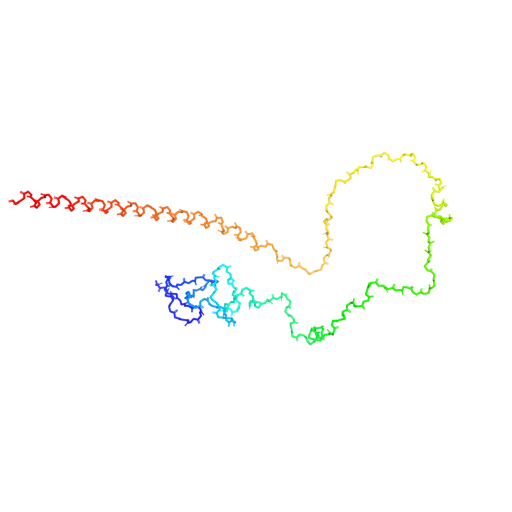LN A 1 189 ? -21.397 -7.052 46.201 1.00 93.31 189 GLN A C 1
ATOM 1449 O O . GLN A 1 189 ? -21.744 -7.767 47.143 1.00 93.31 189 GLN A O 1
ATOM 1454 N N . GLU A 1 190 ? -21.579 -5.729 46.223 1.00 94.12 190 GLU A N 1
ATOM 1455 C CA . GLU A 1 190 ? -22.336 -5.033 47.272 1.00 94.12 190 GLU A CA 1
ATOM 1456 C C . GLU A 1 190 ? -23.840 -5.336 47.190 1.00 94.12 190 GLU A C 1
ATOM 1458 O O . GLU A 1 190 ? -24.479 -5.553 48.220 1.00 94.12 190 GLU A O 1
ATOM 1463 N N . GLU A 1 191 ? -24.407 -5.387 45.981 1.00 92.75 191 GLU A N 1
ATOM 1464 C CA . GLU A 1 191 ? -25.815 -5.738 45.753 1.00 92.75 191 GLU A CA 1
ATOM 1465 C C . GLU A 1 191 ? -26.100 -7.206 46.124 1.00 92.75 191 GLU A C 1
ATOM 1467 O O . GLU A 1 191 ? -27.116 -7.498 46.757 1.00 92.75 191 GLU A O 1
ATOM 1472 N N . GLU A 1 192 ? -25.173 -8.124 45.822 1.00 92.88 192 GLU A N 1
ATOM 1473 C CA . GLU A 1 192 ? -25.246 -9.532 46.237 1.00 92.88 192 GLU A CA 1
ATOM 1474 C C . GLU A 1 192 ? -25.219 -9.674 47.769 1.00 92.88 192 GLU A C 1
ATOM 1476 O O . GLU A 1 192 ? -26.055 -10.381 48.332 1.00 92.88 192 GLU A O 1
ATOM 1481 N N . GLN A 1 193 ? -24.341 -8.935 48.460 1.00 90.94 193 GLN A N 1
ATOM 1482 C CA . GLN A 1 193 ? -24.305 -8.900 49.930 1.00 90.94 193 GLN A CA 1
ATOM 1483 C C . GLN A 1 193 ? -25.605 -8.349 50.537 1.00 90.94 193 GLN A C 1
ATOM 1485 O O . GLN A 1 193 ? -26.106 -8.918 51.505 1.00 90.94 193 GLN A O 1
ATOM 1490 N N . GLN A 1 194 ? -26.186 -7.284 49.970 1.00 91.44 194 GLN A N 1
ATOM 1491 C CA . GLN A 1 194 ? -27.479 -6.758 50.437 1.00 91.44 194 GLN A CA 1
ATOM 1492 C C . GLN A 1 194 ? -28.606 -7.786 50.284 1.00 91.44 194 GLN A C 1
ATOM 1494 O O . GLN A 1 194 ? -29.413 -7.954 51.198 1.00 91.44 194 GLN A O 1
ATOM 1499 N N . TYR A 1 195 ? -28.645 -8.505 49.159 1.00 85.50 195 TYR A N 1
ATOM 1500 C CA . TYR A 1 195 ? -29.639 -9.552 48.921 1.00 85.50 195 TYR A CA 1
ATOM 1501 C C . TYR A 1 195 ? -29.478 -10.753 49.871 1.00 85.50 195 TYR A C 1
ATOM 1503 O O . TYR A 1 195 ? -30.472 -11.367 50.267 1.00 85.50 195 TYR A O 1
ATOM 1511 N N . GLU A 1 196 ? -28.245 -11.102 50.252 1.00 87.44 196 GLU A N 1
ATOM 1512 C CA . GLU A 1 196 ? -27.980 -12.129 51.268 1.00 87.44 196 GLU A CA 1
ATOM 1513 C C . GLU A 1 196 ? -28.382 -11.685 52.684 1.00 87.44 196 GLU A C 1
ATOM 1515 O O . GLU A 1 196 ? -28.878 -12.512 53.446 1.00 87.44 196 GLU A O 1
ATOM 1520 N N . GLU A 1 197 ? -28.216 -10.406 53.040 1.00 87.50 197 GLU A N 1
ATOM 1521 C CA . GLU A 1 197 ? -28.618 -9.866 54.351 1.00 87.50 197 GLU A CA 1
ATOM 1522 C C . GLU A 1 197 ? -30.145 -9.723 54.524 1.00 87.50 197 GLU A C 1
ATOM 1524 O O . GLU A 1 197 ? -30.634 -9.727 55.658 1.00 87.50 197 GLU A O 1
ATOM 1529 N N . GLU A 1 198 ? -30.913 -9.600 53.433 1.00 81.94 198 GLU A N 1
ATOM 1530 C CA . GLU A 1 198 ? -32.384 -9.530 53.468 1.00 81.94 198 GLU A CA 1
ATOM 1531 C C . GLU A 1 198 ? -33.093 -10.902 53.600 1.00 81.94 198 GLU A C 1
ATOM 1533 O O . GLU A 1 198 ? -34.304 -10.924 53.857 1.00 81.94 198 GLU A O 1
ATOM 1538 N N . GLN A 1 199 ? -32.385 -12.035 53.449 1.00 71.00 199 GLN A N 1
ATOM 1539 C CA . GLN A 1 199 ? -32.929 -13.406 53.583 1.00 71.00 199 GLN A CA 1
ATOM 1540 C C . GLN A 1 199 ? -32.745 -14.017 54.981 1.00 71.00 199 GLN A C 1
ATOM 1542 O O . GLN A 1 199 ? -33.672 -14.752 55.408 1.00 71.00 199 GLN A O 1
#

Radius of gyration: 38.27 Å; chains: 1; bounding box: 106×42×96 Å

Sequence (199 aa):
MSASVKCGACAKTAYPLESVVANNNSYHKGCFKCSTCNSTLNVKTFKSFEGKLYCPVHTPKVSATAVTDSVALKNALNAPKKVAEGLGNAHRGLDEKPNIGLDSMATANALNAPKKVVEGLGNVQKGIGGKPTYAVFGADGQPTGEQQEQQQYTEEQYEQPQEEQQYQEEQQQYQEEEQQYQEEEQQYQEEEQQYEEEQ

Foldseek 3Di:
DPPQAAALQPRHGDDPVQWDAEPNHIHGQQRCAAPPPRHRDDNVAWDDDPSGIHGPVPDPDPDPPPDPPDPVVVCVVPPPPPPPPDPPDPPPDDDDDPPPDCPDPVNVCVVPPDDDDDDDDPDPPDDDDDDDDDDDDDDDDDDDDDPPVVVVVVVVVVVVVVVVVVVVVVVVVVVVVVVVVVVVVVVVVVVVVVVVVVD

GO terms:
  GO:0005886 plasma membrane (C, IDA)
  GO:0015629 actin cytoskeleton (C, IDA)
  GO:0030864 cortical actin cytoskeleton (C, IDA)
  GO:0031143 pseudopodium (C, IDA)
  GO:0043327 chemotaxis to cAMP (P, IDA)
  GO:0031012 extracellular matrix (C, HDA)

pLDDT: mean 74.0, std 17.68, range [39.88, 95.88]

InterPro domains:
  IPR001781 Zinc finger, LIM-type [PF00412] (7-56)
  IPR001781 Zinc finger, LIM-type [PS00478] (7-41)
  IPR001781 Zinc finger, LIM-type [PS50023] (5-65)
  IPR001781 Zinc finger, LIM-type [SM00132] (6-58)

Organism: Dictyostelium discoideum (NCBI:txid44689)

Secondary structure (DSSP, 8-state):
----PBBTTT-SB--GGGEEEETTEEEETTT-B-TTT-PBP-TTT-EEETTEEE-TTT-----S---TT-HHHHHHHTS-----TTTT----SSS------TT-HHHHHHHTSPP--------------PPP---PPPSS-----SSSHHHHHHHHHHHHHHHHHHHHHHHHHHHHHHHHHHHHHHHHHHHHHHHHHT-